Protein 2IXK (pdb70)

CATH classification: 2.60.120.10

Structure (mmCIF, N/CA/C/O backbone):
data_2IXK
#
_entry.id   2IXK
#
_cell.length_a   64.378
_cell.length_b   146.208
_cell.length_c   44.919
_cell.angle_alpha   90.00
_cell.angle_beta   90.00
_cell.angle_gamma   90.00
#
_symmetry.space_group_name_H-M   'P 21 21 2'
#
loop_
_entity.id
_entity.type
_entity.pdbx_description
1 polymer 'DTDP-4-DEHYDRORHAMNOSE 3,5-EPIMERASE'
2 non-polymer DTDP-4-KETO-L-RHAMNOSE
3 water water
#
loop_
_atom_site.group_PDB
_atom_site.id
_atom_site.type_symbol
_atom_site.label_atom_id
_atom_site.label_alt_id
_atom_site.label_comp_id
_atom_site.label_asym_id
_atom_site.label_entity_id
_atom_site.label_seq_id
_atom_site.pdbx_PDB_ins_code
_atom_site.Cartn_x
_atom_site.Cartn_y
_atom_site.Cartn_z
_atom_site.occupancy
_atom_site.B_iso_or_equiv
_atom_site.auth_seq_id
_atom_site.auth_comp_id
_atom_site.auth_asym_id
_atom_site.auth_atom_id
_atom_site.pdbx_PDB_model_num
ATOM 1 N N . SER A 1 1 ? 43.913 28.279 40.350 1.00 17.31 1 SER A N 1
ATOM 2 C CA . SER A 1 1 ? 43.945 27.309 39.211 1.00 17.49 1 SER A CA 1
ATOM 3 C C . SER A 1 1 ? 42.553 26.791 38.878 1.00 18.00 1 SER A C 1
ATOM 4 O O . SER A 1 1 ? 41.710 26.580 39.771 1.00 17.43 1 SER A O 1
ATOM 7 N N . MET A 1 2 ? 42.325 26.592 37.580 1.00 18.26 2 MET A N 1
ATOM 8 C CA . MET A 1 2 ? 41.060 26.077 37.075 1.00 19.26 2 MET A CA 1
ATOM 9 C C . MET A 1 2 ? 41.325 25.044 35.996 1.00 18.30 2 MET A C 1
ATOM 10 O O . MET A 1 2 ? 42.310 25.126 35.257 1.00 17.56 2 MET A O 1
ATOM 15 N N . SER A 1 3 ? 40.416 24.080 35.904 1.00 17.32 3 SER A N 1
ATOM 16 C CA . SER A 1 3 ? 40.532 23.007 34.948 1.00 17.33 3 SER A CA 1
ATOM 17 C C . SER A 1 3 ? 39.138 22.399 34.733 1.00 16.71 3 SER A C 1
ATOM 18 O O . SER A 1 3 ? 38.169 22.798 35.412 1.00 15.11 3 SER A O 1
ATOM 21 N N . MET A 1 4 ? 39.030 21.472 33.777 1.00 16.58 4 MET A N 1
ATOM 22 C CA . MET A 1 4 ? 37.788 20.703 33.551 1.00 17.33 4 MET A CA 1
ATOM 23 C C . MET A 1 4 ? 37.307 20.109 34.864 1.00 15.24 4 MET A C 1
ATOM 24 O O . MET A 1 4 ? 38.124 19.651 35.667 1.00 15.15 4 MET A O 1
ATOM 29 N N . LYS A 1 5 ? 35.995 20.118 35.087 1.00 14.25 5 LYS A N 1
ATOM 30 C CA . LYS A 1 5 ? 35.414 19.487 36.276 1.00 13.42 5 LYS A CA 1
ATOM 31 C C . LYS A 1 5 ? 34.581 18.295 35.821 1.00 11.62 5 LYS A C 1
ATOM 32 O O . LYS A 1 5 ? 33.967 18.325 34.755 1.00 10.42 5 LYS A O 1
ATOM 38 N N . ALA A 1 6 ? 34.602 17.243 36.626 1.00 10.01 6 ALA A N 1
ATOM 39 C CA . ALA A 1 6 ? 33.774 16.071 36.414 1.00 9.56 6 ALA A CA 1
ATOM 40 C C . ALA A 1 6 ? 33.152 15.672 37.737 1.00 9.14 6 ALA A C 1
ATOM 41 O O . ALA A 1 6 ? 33.841 15.598 38.754 1.00 8.40 6 ALA A O 1
ATOM 43 N N . THR A 1 7 ? 31.849 15.404 37.717 1.00 8.79 7 THR A N 1
ATOM 44 C CA . THR A 1 7 ? 31.102 15.069 38.910 1.00 9.10 7 THR A CA 1
ATOM 45 C C . THR A 1 7 ? 30.188 13.889 38.597 1.00 8.93 7 THR A C 1
ATOM 46 O O . THR A 1 7 ? 29.337 13.994 37.713 1.00 8.87 7 THR A O 1
ATOM 50 N N . ARG A 1 8 ? 30.337 12.774 39.317 1.00 8.77 8 ARG A N 1
ATOM 51 C CA . ARG A 1 8 ? 29.402 11.665 39.140 1.00 9.97 8 ARG A CA 1
ATOM 52 C C . ARG A 1 8 ? 28.058 12.039 39.760 1.00 9.61 8 ARG A C 1
ATOM 53 O O . ARG A 1 8 ? 28.001 12.592 40.874 1.00 8.80 8 ARG A O 1
ATOM 61 N N . LEU A 1 9 ? 26.975 11.726 39.052 1.00 9.69 9 LEU A N 1
ATOM 62 C CA . LEU A 1 9 ? 25.650 12.046 39.543 1.00 10.33 9 LEU A CA 1
ATOM 63 C C . LEU A 1 9 ? 25.131 10.931 40.469 1.00 10.41 9 LEU A C 1
ATOM 64 O O . LEU A 1 9 ? 25.871 9.998 40.833 1.00 9.68 9 LEU A O 1
ATOM 69 N N . ALA A 1 10 ? 23.873 11.039 40.877 1.00 11.13 10 ALA A N 1
ATOM 70 C CA . ALA A 1 10 ? 23.315 10.123 41.872 1.00 11.46 10 ALA A CA 1
ATOM 71 C C . ALA A 1 10 ? 23.259 8.673 41.359 1.00 11.82 10 ALA A C 1
ATOM 72 O O . ALA A 1 10 ? 23.242 7.733 42.159 1.00 11.41 10 ALA A O 1
ATOM 74 N N . ILE A 1 11 ? 23.150 8.509 40.042 1.00 11.79 11 ILE A N 1
ATOM 75 C CA . ILE A 1 11 ? 23.399 7.246 39.364 1.00 12.04 11 ILE A CA 1
ATOM 76 C C . ILE A 1 11 ? 24.844 7.414 38.902 1.00 12.07 11 ILE A C 1
ATOM 77 O O . ILE A 1 11 ? 25.102 8.166 37.970 1.00 11.68 11 ILE A O 1
ATOM 82 N N . PRO A 1 12 ? 25.793 6.769 39.605 1.00 12.19 12 PRO A N 1
ATOM 83 C CA . PRO A 1 12 ? 27.191 7.179 39.521 1.00 12.64 12 PRO A CA 1
ATOM 84 C C . PRO A 1 12 ? 27.869 6.962 38.171 1.00 12.46 12 PRO A C 1
ATOM 85 O O . PRO A 1 12 ? 28.896 7.577 37.925 1.00 12.86 12 PRO A O 1
ATOM 89 N N . ASP A 1 13 ? 27.316 6.122 37.295 1.00 12.66 13 ASP A N 1
ATOM 90 C CA . ASP A 1 13 ? 27.931 5.947 35.970 1.00 12.81 13 ASP A CA 1
ATOM 91 C C . ASP A 1 13 ? 27.660 7.165 35.055 1.00 11.91 13 ASP A C 1
ATOM 92 O O . ASP A 1 13 ? 28.318 7.336 34.018 1.00 11.26 13 ASP A O 1
ATOM 97 N N . VAL A 1 14 ? 26.685 8.007 35.425 1.00 10.97 14 VAL A N 1
ATOM 98 C CA . VAL A 1 14 ? 26.392 9.222 34.665 1.00 10.75 14 VAL A CA 1
ATOM 99 C C . VAL A 1 14 ? 27.273 10.336 35.212 1.00 10.27 14 VAL A C 1
ATOM 100 O O . VAL A 1 14 ? 27.238 10.609 36.409 1.00 11.35 14 VAL A O 1
ATOM 104 N N . ILE A 1 15 ? 28.025 10.993 34.336 1.00 9.85 15 ILE A N 1
ATOM 105 C CA . ILE A 1 15 ? 28.984 12.028 34.752 1.00 10.21 15 ILE A CA 1
ATOM 106 C C . ILE A 1 15 ? 28.640 13.394 34.123 1.00 10.31 15 ILE A C 1
ATOM 107 O O . ILE A 1 15 ? 28.345 13.490 32.926 1.00 9.81 15 ILE A O 1
ATOM 112 N N . LEU A 1 16 ? 28.670 14.432 34.961 1.00 10.40 16 LEU A N 1
ATOM 113 C CA . LEU A 1 16 ? 28.481 15.806 34.547 1.00 10.62 16 LEU A CA 1
ATOM 114 C C . LEU A 1 16 ? 29.862 16.449 34.391 1.00 10.57 16 LEU A C 1
ATOM 115 O O . LEU A 1 16 ? 30.631 16.493 35.356 1.00 10.53 16 LEU A O 1
ATOM 120 N N . PHE A 1 17 ? 30.170 16.903 33.177 1.00 10.67 17 PHE A N 1
ATOM 121 C CA . PHE A 1 17 ? 31.442 17.530 32.840 1.00 11.31 17 PHE A CA 1
ATOM 122 C C . PHE A 1 17 ? 31.236 19.028 32.631 1.00 11.80 17 PHE A C 1
ATOM 123 O O . PHE A 1 17 ? 30.195 19.448 32.115 1.00 11.31 17 PHE A O 1
ATOM 131 N N . GLU A 1 18 ? 32.231 19.813 33.031 1.00 12.75 18 GLU A N 1
ATOM 132 C CA . GLU A 1 18 ? 32.250 21.229 32.777 1.00 13.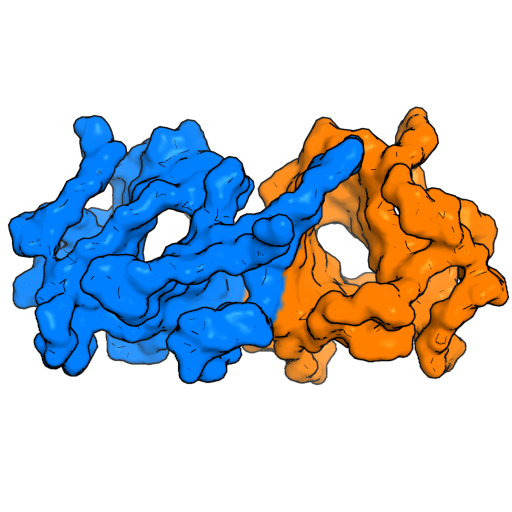61 18 GLU A CA 1
ATOM 133 C C . GLU A 1 18 ? 33.647 21.656 32.350 1.00 13.01 18 GLU A C 1
ATOM 134 O O . GLU A 1 18 ? 34.574 21.604 33.151 1.00 11.88 18 GLU A O 1
ATOM 140 N N . PRO A 1 19 ? 33.799 22.040 31.067 1.00 13.61 19 PRO A N 1
ATOM 141 C CA . PRO A 1 19 ? 35.087 22.456 30.492 1.00 13.65 19 PRO A CA 1
ATOM 142 C C . PRO A 1 19 ? 35.634 23.724 31.116 1.00 13.70 19 PRO A C 1
ATOM 143 O O . PRO A 1 19 ? 34.882 24.548 31.611 1.00 14.31 19 PRO A O 1
ATOM 147 N N . ARG A 1 20 ? 36.951 23.868 31.074 1.00 13.99 20 ARG A N 1
ATOM 148 C CA . ARG A 1 20 ? 37.623 25.116 31.425 1.00 13.62 20 ARG A CA 1
ATOM 149 C C . ARG A 1 20 ? 37.615 26.028 30.188 1.00 12.55 20 ARG A C 1
ATOM 150 O O . ARG A 1 20 ? 38.055 25.615 29.116 1.00 12.06 20 ARG A O 1
ATOM 158 N N . VAL A 1 21 ? 37.108 27.246 30.343 1.00 11.82 21 VAL A N 1
ATOM 159 C CA . VAL A 1 21 ? 36.974 28.183 29.224 1.00 11.74 21 VAL A CA 1
ATOM 160 C C . VAL A 1 21 ? 38.020 29.265 29.369 1.00 11.30 21 VAL A C 1
ATOM 161 O O . VAL A 1 21 ? 38.168 29.844 30.448 1.00 11.39 21 VAL A O 1
ATOM 165 N N . PHE A 1 22 ? 38.734 29.534 28.277 1.00 11.43 22 PHE A N 1
ATOM 166 C CA . PHE A 1 22 ? 39.736 30.593 28.226 1.00 11.79 22 PHE A CA 1
ATOM 167 C C . PHE A 1 22 ? 39.182 31.765 27.438 1.00 11.78 22 PHE A C 1
ATOM 168 O O . PHE A 1 22 ? 38.953 31.651 26.240 1.00 11.50 22 PHE A O 1
ATOM 176 N N . GLY A 1 23 ? 38.951 32.882 28.123 1.00 11.87 23 GLY A N 1
ATOM 177 C CA . GLY A 1 23 ? 38.443 34.084 27.484 1.00 12.14 23 GLY A CA 1
ATOM 178 C C . GLY A 1 23 ? 39.575 35.030 27.114 1.00 12.40 23 GLY A C 1
ATOM 179 O O . GLY A 1 23 ? 40.604 35.104 27.805 1.00 13.70 23 GLY A O 1
ATOM 180 N N . ASP A 1 24 ? 39.388 35.771 26.034 1.00 11.82 24 ASP A N 1
ATOM 181 C CA . ASP A 1 24 ? 40.304 36.852 25.691 1.00 11.81 24 ASP A CA 1
ATOM 182 C C . ASP A 1 24 ? 39.532 37.843 24.840 1.00 11.50 24 ASP A C 1
ATOM 183 O O . ASP A 1 24 ? 38.300 37.722 24.719 1.00 10.97 24 ASP A O 1
ATOM 188 N N . ASP A 1 25 ? 40.209 38.822 24.253 1.00 11.18 25 ASP A N 1
ATOM 189 C CA . ASP A 1 25 ? 39.455 39.875 23.584 1.00 11.55 25 ASP A CA 1
ATOM 190 C C . ASP A 1 25 ? 38.935 39.472 22.206 1.00 10.89 25 ASP A C 1
ATOM 191 O O . ASP A 1 25 ? 38.278 40.259 21.572 1.00 11.58 25 ASP A O 1
ATOM 196 N N . ARG A 1 26 ? 39.224 38.255 21.742 1.00 10.67 26 ARG A N 1
ATOM 197 C CA . ARG A 1 26 ? 38.626 37.733 20.511 1.00 10.36 26 ARG A CA 1
ATOM 198 C C . ARG A 1 26 ? 37.267 37.075 20.771 1.00 10.07 26 ARG A C 1
ATOM 199 O O . ARG A 1 26 ? 36.371 37.115 19.935 1.00 9.23 26 ARG A O 1
ATOM 207 N N . GLY A 1 27 ? 37.165 36.464 21.935 1.00 10.34 27 GLY A N 1
ATOM 208 C CA . GLY A 1 27 ? 35.986 35.703 22.395 1.00 9.72 27 GLY A CA 1
ATOM 209 C C . GLY A 1 27 ? 36.440 34.689 23.426 1.00 9.75 27 GLY A C 1
ATOM 210 O O . GLY A 1 27 ? 36.928 35.053 24.513 1.00 9.41 27 GLY A O 1
ATOM 211 N N . PHE A 1 28 ? 36.330 33.419 23.067 1.00 8.75 28 PHE A N 1
ATOM 212 C CA . PHE A 1 28 ? 36.824 32.353 23.926 1.00 9.27 28 PHE A CA 1
ATOM 213 C C . PHE A 1 28 ? 37.277 31.144 23.149 1.00 8.99 28 PHE A C 1
ATOM 214 O O . PHE A 1 28 ? 36.976 31.000 21.956 1.00 9.27 28 PHE A O 1
ATOM 222 N N . PHE A 1 29 ? 38.000 30.283 23.853 1.00 8.83 29 PHE A N 1
ATOM 223 C CA . PHE A 1 29 ? 38.382 28.964 23.386 1.00 8.65 29 PHE A CA 1
ATOM 224 C C . PHE A 1 29 ? 38.138 27.964 24.527 1.00 8.27 29 PHE A C 1
ATOM 225 O O . PHE A 1 29 ? 38.445 28.246 25.681 1.00 8.35 29 PHE A O 1
ATOM 233 N N . PHE A 1 30 ? 37.596 26.796 24.208 1.00 8.50 30 PHE A N 1
ATOM 234 C CA . PHE A 1 30 ? 37.618 25.657 25.157 1.00 8.37 30 PHE A CA 1
ATOM 235 C C . PHE A 1 30 ? 37.713 24.339 24.417 1.00 8.08 30 PHE A C 1
ATOM 236 O O . PHE A 1 30 ? 37.359 24.255 23.245 1.00 8.32 30 PHE A O 1
ATOM 244 N N . GLU A 1 31 ? 38.254 23.337 25.096 1.00 8.50 31 GLU A N 1
ATOM 245 C CA . GLU A 1 31 ? 38.255 21.978 24.589 1.00 8.80 31 GLU A CA 1
ATOM 246 C C . GLU A 1 31 ? 36.923 21.398 24.983 1.00 8.86 31 GLU A C 1
ATOM 247 O O . GLU A 1 31 ? 36.655 21.195 26.178 1.00 10.19 31 GLU A O 1
ATOM 253 N N . SER A 1 32 ? 36.065 21.131 24.011 1.00 8.54 32 SER A N 1
ATOM 254 C CA . SER A 1 32 ? 34.774 20.504 24.317 1.00 9.16 32 SER A CA 1
ATOM 255 C C . SER A 1 32 ? 34.894 19.010 24.592 1.00 9.62 32 SER A C 1
ATOM 256 O O . SER A 1 32 ? 34.004 18.395 25.217 1.00 10.45 32 SER A O 1
ATOM 259 N N . TYR A 1 33 ? 35.993 18.413 24.140 1.00 9.52 33 TYR A N 1
ATOM 260 C CA . TYR A 1 33 ? 36.288 17.013 24.450 1.00 9.77 33 TYR A CA 1
ATOM 261 C C . TYR A 1 33 ? 37.778 16.774 24.352 1.00 9.54 33 TYR A C 1
ATOM 262 O O . TYR A 1 33 ? 38.449 17.308 23.462 1.00 9.42 33 TYR A O 1
ATOM 271 N N . ASN A 1 34 ? 38.300 15.978 25.286 1.00 9.55 34 ASN A N 1
ATOM 272 C CA . ASN A 1 34 ? 39.673 15.553 25.240 1.00 9.68 34 ASN A CA 1
ATOM 273 C C . ASN A 1 34 ? 39.703 14.113 25.718 1.00 9.42 34 ASN A C 1
ATOM 274 O O . ASN A 1 34 ? 39.312 13.832 26.848 1.00 8.53 34 ASN A O 1
ATOM 279 N N . GLN A 1 35 ? 40.109 13.195 24.845 1.00 10.66 35 GLN A N 1
ATOM 280 C CA . GLN A 1 35 ? 40.014 11.769 25.133 1.00 11.85 35 GLN A CA 1
ATOM 281 C C . GLN A 1 35 ? 40.795 11.380 26.392 1.00 11.61 35 GLN A C 1
ATOM 282 O O . GLN A 1 35 ? 40.318 10.578 27.198 1.00 10.73 35 GLN A O 1
ATOM 288 N N . ARG A 1 36 ? 41.969 11.970 26.582 1.00 12.21 36 ARG A N 1
ATOM 289 C CA . ARG A 1 36 ? 42.785 11.657 27.764 1.00 14.41 36 ARG A CA 1
ATOM 290 C C . ARG A 1 36 ? 42.043 12.049 29.035 1.00 13.06 36 ARG A C 1
ATOM 291 O O . ARG A 1 36 ? 42.005 11.312 30.033 1.00 12.49 36 ARG A O 1
ATOM 299 N N . ALA A 1 37 ? 41.518 13.269 29.026 1.00 12.96 37 ALA A N 1
ATOM 300 C CA . ALA A 1 37 ? 40.876 13.830 30.212 1.00 13.16 37 ALA A CA 1
ATOM 301 C C . ALA A 1 37 ? 39.595 13.080 30.520 1.00 12.70 37 ALA A C 1
ATOM 302 O O . ALA A 1 37 ? 39.279 12.800 31.679 1.00 12.35 37 ALA A O 1
ATOM 304 N N . PHE A 1 38 ? 38.858 12.745 29.469 1.00 12.73 38 PHE A N 1
ATOM 305 C CA . PHE A 1 38 ? 37.616 12.002 29.590 1.00 13.64 38 PHE A CA 1
ATOM 306 C C . PHE A 1 38 ? 37.857 10.607 30.141 1.00 14.12 38 PHE A C 1
ATOM 307 O O . PHE A 1 38 ? 37.178 10.169 31.081 1.00 15.06 38 PHE A O 1
ATOM 315 N N . GLU A 1 39 ? 38.808 9.894 29.550 1.00 14.08 39 GLU A N 1
ATOM 316 C CA . GLU A 1 39 ? 39.066 8.512 29.960 1.00 15.22 39 GLU A CA 1
ATOM 317 C C . GLU A 1 39 ? 39.561 8.471 31.413 1.00 15.54 39 GLU A C 1
ATOM 318 O O . GLU A 1 39 ? 39.210 7.575 32.172 1.00 15.44 39 GLU A O 1
ATOM 324 N N . GLU A 1 40 ? 40.363 9.454 31.801 1.00 16.53 40 GLU A N 1
ATOM 325 C CA . GLU A 1 40 ? 40.785 9.576 33.192 1.00 17.65 40 GLU A CA 1
ATOM 326 C C . GLU A 1 40 ? 39.596 9.743 34.138 1.00 17.25 40 GLU A C 1
ATOM 327 O O . GLU A 1 40 ? 39.528 9.074 35.167 1.00 16.34 40 GLU A O 1
ATOM 333 N N . ALA A 1 41 ? 38.666 10.628 33.800 1.00 16.91 41 ALA A N 1
ATOM 334 C CA . ALA A 1 41 ? 37.515 10.881 34.662 1.00 17.84 41 ALA A CA 1
ATOM 335 C C . ALA A 1 41 ? 36.578 9.679 34.732 1.00 18.50 41 ALA A C 1
ATOM 336 O O . ALA A 1 41 ? 36.044 9.363 35.793 1.00 18.68 41 ALA A O 1
ATOM 338 N N . CYS A 1 42 ? 36.386 9.004 33.602 1.00 19.96 42 CYS A N 1
ATOM 339 C CA . CYS A 1 42 ? 35.424 7.921 33.515 1.00 19.68 42 CYS A CA 1
ATOM 340 C C . CYS A 1 42 ? 36.004 6.629 34.083 1.00 19.30 42 CYS A C 1
ATOM 341 O O . CYS A 1 42 ? 35.284 5.828 34.698 1.00 19.98 42 CYS A O 1
ATOM 344 N N . GLY A 1 43 ? 37.296 6.423 33.844 1.00 18.20 43 GLY A N 1
ATOM 345 C CA . GLY A 1 43 ? 38.015 5.269 34.376 1.00 18.50 43 GLY A CA 1
ATOM 346 C C . GLY A 1 43 ? 38.144 4.134 33.378 1.00 18.43 43 GLY A C 1
ATOM 347 O O . GLY A 1 43 ? 38.694 3.076 33.703 1.00 18.38 43 GLY A O 1
ATOM 348 N N . HIS A 1 44 ? 37.625 4.336 32.173 1.00 17.97 44 HIS A N 1
ATOM 349 C CA . HIS A 1 44 ? 37.714 3.316 31.138 1.00 18.15 44 HIS A CA 1
ATOM 350 C C . HIS A 1 44 ? 37.922 3.958 29.758 1.00 16.64 44 HIS A C 1
ATOM 351 O O . HIS A 1 44 ? 37.536 5.101 29.549 1.00 14.89 44 HIS A O 1
ATOM 358 N N . PRO A 1 45 ? 38.553 3.235 28.819 1.00 15.87 45 PRO A N 1
ATOM 359 C CA . PRO A 1 45 ? 38.702 3.765 27.469 1.00 16.03 45 PRO A CA 1
ATOM 360 C C . PRO A 1 45 ? 37.380 3.945 26.765 1.00 16.55 45 PRO A C 1
ATOM 361 O O . PRO A 1 45 ? 36.435 3.203 27.037 1.00 16.97 45 PRO A O 1
ATOM 365 N N . VAL A 1 46 ? 37.331 4.902 25.842 1.00 17.22 46 VAL A N 1
ATOM 366 C CA . VAL A 1 46 ? 36.135 5.190 25.064 1.00 17.92 46 VAL A CA 1
ATOM 367 C C . VAL A 1 46 ? 36.516 5.433 23.604 1.00 17.93 46 VAL A C 1
ATOM 368 O O . VAL A 1 46 ? 37.648 5.854 23.299 1.00 18.93 46 VAL A O 1
ATOM 372 N N . SER A 1 47 ? 35.616 5.092 22.695 1.00 16.42 47 SER A N 1
ATOM 373 C CA . SER A 1 47 ? 35.786 5.462 21.300 1.00 16.00 47 SER A CA 1
ATOM 374 C C . SER A 1 47 ? 34.449 5.972 20.779 1.00 15.21 47 SER A C 1
ATOM 375 O O . SER A 1 47 ? 33.446 5.290 20.900 1.00 15.39 47 SER A O 1
ATOM 378 N N . PHE A 1 48 ? 34.439 7.182 20.234 1.00 13.54 48 PHE A N 1
ATOM 379 C CA . PHE A 1 48 ? 33.222 7.750 19.668 1.00 12.63 48 PHE A CA 1
ATOM 380 C C . PHE A 1 48 ? 33.299 7.643 18.164 1.00 12.26 48 PHE A C 1
ATOM 381 O O . PHE A 1 48 ? 34.368 7.868 17.575 1.00 13.45 48 PHE A O 1
ATOM 389 N N . VAL A 1 49 ? 32.181 7.285 17.534 1.00 10.40 49 VAL A N 1
ATOM 390 C CA . VAL A 1 49 ? 32.159 7.016 16.092 1.00 11.05 49 VAL A CA 1
ATOM 391 C C . VAL A 1 49 ? 31.200 7.901 15.270 1.00 10.14 49 VAL A C 1
ATOM 392 O O . VAL A 1 49 ? 31.223 7.877 14.048 1.00 9.87 49 VAL A O 1
ATOM 396 N N . GLN A 1 50 ? 30.336 8.636 15.951 1.00 10.41 50 GLN A N 1
ATOM 397 C CA . GLN A 1 50 ? 29.360 9.475 15.300 1.00 10.26 50 GLN A CA 1
ATOM 398 C C . GLN A 1 50 ? 29.082 10.708 16.176 1.00 10.07 50 GLN A C 1
ATOM 399 O O . GLN A 1 50 ? 29.086 10.615 17.408 1.00 9.73 50 GLN A O 1
ATOM 405 N N . ASP A 1 51 ? 28.894 11.862 15.538 1.00 9.59 51 ASP A N 1
ATOM 406 C CA . ASP A 1 51 ? 28.480 13.080 16.219 1.00 10.44 51 ASP A CA 1
ATOM 407 C C . ASP A 1 51 ? 27.202 13.543 15.532 1.00 10.19 51 ASP A C 1
ATOM 408 O O . ASP A 1 51 ? 27.123 13.572 14.285 1.00 10.65 51 ASP A O 1
ATOM 413 N N . ASN A 1 52 ? 26.221 13.902 16.347 1.00 9.39 52 ASN A N 1
ATOM 414 C CA . ASN A 1 52 ? 24.906 14.339 15.900 1.00 9.97 52 ASN A CA 1
ATOM 415 C C . ASN A 1 52 ? 24.627 15.753 16.348 1.00 9.47 52 ASN A C 1
ATOM 416 O O . ASN A 1 52 ? 25.150 16.184 17.373 1.00 10.17 52 ASN A O 1
ATOM 421 N N . HIS A 1 53 ? 23.821 16.474 15.557 1.00 10.04 53 HIS A N 1
ATOM 422 C CA . HIS A 1 53 ? 23.514 17.893 15.797 1.00 9.20 53 HIS A CA 1
ATOM 423 C C . HIS A 1 53 ? 22.034 18.076 15.502 1.00 9.27 53 HIS A C 1
ATOM 424 O O . HIS A 1 53 ? 21.590 17.784 14.403 1.00 8.67 53 HIS A O 1
ATOM 431 N N . SER A 1 54 ? 21.273 18.563 16.479 1.00 9.33 54 SER A N 1
ATOM 432 C CA . SER A 1 54 ? 19.843 18.852 16.265 1.00 9.17 54 SER A CA 1
ATOM 433 C C . SER A 1 54 ? 19.519 20.280 16.683 1.00 9.73 54 SER A C 1
ATOM 434 O O . SER A 1 54 ? 20.202 20.861 17.527 1.00 9.67 54 SER A O 1
ATOM 437 N N . ARG A 1 55 ? 18.482 20.836 16.069 1.00 9.59 55 ARG A N 1
ATOM 438 C CA . ARG A 1 55 ? 17.976 22.163 16.420 1.00 9.87 55 ARG A CA 1
ATOM 439 C C . ARG A 1 55 ? 16.508 21.969 16.721 1.00 10.17 55 ARG A C 1
ATOM 440 O O . ARG A 1 55 ? 15.824 21.299 15.952 1.00 10.04 55 ARG A O 1
ATOM 448 N N . SER A 1 56 ? 16.035 22.550 17.826 1.00 10.11 56 SER A N 1
ATOM 449 C CA . SER A 1 56 ? 14.692 22.327 18.331 1.00 10.27 56 SER A CA 1
ATOM 450 C C . SER A 1 56 ? 14.098 23.612 18.904 1.00 10.34 56 SER A C 1
ATOM 451 O O . SER A 1 56 ? 14.804 24.396 19.542 1.00 10.17 56 SER A O 1
ATOM 454 N N . ALA A 1 57 ? 12.805 23.816 18.685 1.00 10.42 57 ALA A N 1
ATOM 455 C CA . ALA A 1 57 ? 12.115 24.980 19.249 1.00 10.51 57 ALA A CA 1
ATOM 456 C C . ALA A 1 57 ? 11.748 24.775 20.713 1.00 10.49 57 ALA A C 1
ATOM 457 O O . ALA A 1 57 ? 11.680 23.643 21.201 1.00 10.16 57 ALA A O 1
ATOM 459 N N . ARG A 1 58 ? 11.465 25.885 21.390 1.00 10.62 58 ARG A N 1
ATOM 460 C CA . ARG A 1 58 ? 10.983 25.847 22.765 1.00 10.67 58 ARG A CA 1
ATOM 461 C C . ARG A 1 58 ? 9.869 24.831 22.920 1.00 10.07 58 ARG A C 1
ATOM 462 O O . ARG A 1 58 ? 8.901 24.830 22.148 1.00 9.04 58 ARG A O 1
ATOM 470 N N . GLY A 1 59 ? 10.006 23.976 23.929 1.00 9.32 59 GLY A N 1
ATOM 471 C CA . GLY A 1 59 ? 8.963 23.022 24.288 1.00 10.28 59 GLY A CA 1
ATOM 472 C C . GLY A 1 59 ? 9.054 21.706 23.538 1.00 9.85 59 GLY A C 1
ATOM 473 O O . GLY A 1 59 ? 8.286 20.769 23.803 1.00 10.75 59 GLY A O 1
ATOM 474 N N . VAL A 1 60 ? 9.961 21.626 22.576 1.00 9.99 60 VAL A N 1
ATOM 475 C CA . VAL A 1 60 ? 10.248 20.365 21.943 1.00 9.90 60 VAL A CA 1
ATOM 476 C C . VAL A 1 60 ? 10.862 19.416 22.967 1.00 9.95 60 VAL A C 1
ATOM 477 O O . VAL A 1 60 ? 11.776 19.783 23.718 1.00 9.54 60 VAL A O 1
ATOM 481 N N . LEU A 1 61 ? 10.354 18.186 22.977 1.00 9.37 61 LEU A N 1
ATOM 482 C CA . LEU A 1 61 ? 10.927 17.119 23.784 1.00 10.01 61 LEU A CA 1
ATOM 483 C C . LEU A 1 61 ? 11.312 15.978 22.864 1.00 9.88 61 LEU A C 1
ATOM 484 O O . LEU A 1 61 ? 10.492 15.529 22.072 1.00 10.05 61 LEU A O 1
ATOM 489 N N . ARG A 1 62 ? 12.578 15.557 22.919 1.00 9.79 62 ARG A N 1
ATOM 490 C CA . ARG A 1 62 ? 13.034 14.376 22.182 1.00 10.00 62 ARG A CA 1
ATOM 491 C C . ARG A 1 62 ? 13.399 13.287 23.193 1.00 9.91 62 ARG A C 1
ATOM 492 O O . ARG A 1 62 ? 14.163 13.531 24.124 1.00 9.45 62 ARG A O 1
ATOM 500 N N . GLY A 1 63 ? 12.877 12.086 22.983 1.00 9.69 63 GLY A N 1
ATOM 501 C CA . GLY A 1 63 ? 13.157 10.942 23.881 1.00 9.70 63 GLY A CA 1
ATOM 502 C C . GLY A 1 63 ? 11.896 10.153 24.221 1.00 10.19 63 GLY A C 1
ATOM 503 O O . GLY A 1 63 ? 10.823 10.472 23.730 1.00 10.35 63 GLY A O 1
ATOM 504 N N . LEU A 1 64 ? 12.000 9.131 25.077 1.00 9.84 64 LEU A N 1
ATOM 505 C CA . LEU A 1 64 ? 13.242 8.710 25.717 1.00 10.65 64 LEU A CA 1
ATOM 506 C C . LEU A 1 64 ? 13.835 7.606 24.880 1.00 10.78 64 LEU A C 1
ATOM 507 O O . LEU A 1 64 ? 13.178 6.585 24.690 1.00 11.25 64 LEU A O 1
ATOM 512 N N . HIS A 1 65 ? 15.064 7.803 24.387 1.00 10.78 65 HIS A N 1
ATOM 513 C CA . HIS A 1 65 ? 15.652 6.945 23.350 1.00 10.96 65 HIS A CA 1
ATOM 514 C C . HIS A 1 65 ? 16.789 6.056 23.809 1.00 10.54 65 HIS A C 1
ATOM 515 O O . HIS A 1 65 ? 17.624 6.468 24.599 1.00 9.44 65 HIS A O 1
ATOM 522 N N . TYR A 1 66 ? 16.838 4.854 23.228 1.00 10.54 66 TYR A N 1
ATOM 523 C CA . TYR A 1 66 ? 17.964 3.942 23.380 1.00 10.38 66 TYR A CA 1
ATOM 524 C C . TYR A 1 66 ? 17.961 2.915 22.245 1.00 10.60 66 TYR A C 1
ATOM 525 O O . TYR A 1 66 ? 16.967 2.787 21.545 1.00 10.49 66 TYR A O 1
ATOM 534 N N . GLN A 1 67 ? 19.090 2.227 22.062 1.00 11.32 67 GLN A N 1
ATOM 535 C CA . GLN A 1 67 ? 19.222 1.146 21.087 1.00 11.81 67 GLN A CA 1
ATOM 536 C C . GLN A 1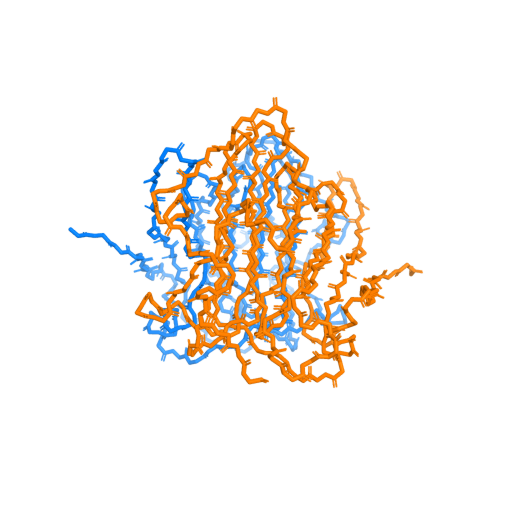 67 ? 19.481 -0.108 21.892 1.00 12.69 67 GLN A C 1
ATOM 537 O O . GLN A 1 67 ? 20.424 -0.127 22.679 1.00 12.03 67 GLN A O 1
ATOM 543 N N . ILE A 1 68 ? 18.644 -1.137 21.713 1.00 13.56 68 ILE A N 1
ATOM 544 C CA . ILE A 1 68 ? 18.767 -2.354 22.541 1.00 14.72 68 ILE A CA 1
ATOM 545 C C . ILE A 1 68 ? 19.840 -3.317 22.077 1.00 15.19 68 ILE A C 1
ATOM 546 O O . ILE A 1 68 ? 20.214 -4.201 22.840 1.00 16.38 68 ILE A O 1
ATOM 551 N N . ARG A 1 69 ? 20.277 -3.194 20.823 1.00 15.24 69 ARG A N 1
ATOM 552 C CA . ARG A 1 69 ? 21.543 -3.772 20.363 1.00 15.37 69 ARG A CA 1
ATOM 553 C C . ARG A 1 69 ? 22.297 -2.607 19.747 1.00 14.79 69 ARG A C 1
ATOM 554 O O . ARG A 1 69 ? 21.675 -1.621 19.370 1.00 14.02 69 ARG A O 1
ATOM 562 N N . GLN A 1 70 ? 23.616 -2.718 19.652 1.00 14.46 70 GLN A N 1
ATOM 563 C CA . GLN A 1 70 ? 24.468 -1.591 19.257 1.00 14.70 70 GLN A CA 1
ATOM 564 C C . GLN A 1 70 ? 24.155 -0.396 20.169 1.00 13.64 70 GLN A C 1
ATOM 565 O O . GLN A 1 70 ? 23.977 0.738 19.702 1.00 13.13 70 GLN A O 1
ATOM 571 N N . ALA A 1 71 ? 24.075 -0.664 21.468 1.00 12.33 71 ALA A N 1
ATOM 572 C CA . ALA A 1 71 ? 23.733 0.363 22.428 1.00 12.07 71 ALA A CA 1
ATOM 573 C C . ALA A 1 71 ? 24.791 1.461 22.366 1.00 11.49 71 ALA A C 1
ATOM 574 O O . ALA A 1 71 ? 25.981 1.180 22.185 1.00 11.36 71 ALA A O 1
ATOM 576 N N . GLN A 1 72 ? 24.338 2.697 22.491 1.00 10.93 72 GLN A N 1
ATOM 577 C CA . GLN A 1 72 ? 25.196 3.863 22.352 1.00 11.21 72 GLN A CA 1
ATOM 578 C C . GLN A 1 72 ? 25.397 4.541 23.683 1.00 10.78 72 GLN A C 1
ATOM 579 O O . GLN A 1 72 ? 24.432 4.928 24.350 1.00 11.88 72 GLN A O 1
ATOM 585 N N . GLY A 1 73 ? 26.648 4.714 24.073 1.00 10.28 73 GLY A N 1
ATOM 586 C CA . GLY A 1 73 ? 26.984 5.694 25.103 1.00 10.30 73 GLY A CA 1
ATOM 587 C C . GLY A 1 73 ? 26.963 7.058 24.425 1.00 9.96 73 GLY A C 1
ATOM 588 O O . GLY A 1 73 ? 27.315 7.153 23.259 1.00 9.89 73 GLY A O 1
ATOM 589 N N . LYS A 1 74 ? 26.530 8.093 25.150 1.00 10.48 74 LYS A N 1
ATOM 590 C CA . LYS A 1 74 ? 26.324 9.440 24.594 1.00 10.35 74 LYS A CA 1
ATOM 591 C C . LYS A 1 74 ? 26.965 10.504 25.455 1.00 10.14 74 LYS A C 1
ATOM 592 O O . LYS A 1 74 ? 26.782 10.522 26.666 1.00 11.08 74 LYS A O 1
ATOM 598 N N . LEU A 1 75 ? 27.740 11.381 24.824 1.00 9.64 75 LEU A N 1
ATOM 599 C CA . LEU A 1 75 ? 28.288 12.547 25.495 1.00 9.65 75 LEU A CA 1
ATOM 600 C C . LEU A 1 75 ? 27.645 13.762 24.861 1.00 9.27 75 LEU A C 1
ATOM 601 O O . LEU A 1 75 ? 27.887 14.078 23.686 1.00 9.64 75 LEU A O 1
ATOM 606 N N . VAL A 1 76 ? 26.824 14.438 25.648 1.00 9.47 76 VAL A N 1
ATOM 607 C CA . VAL A 1 76 ? 25.881 15.411 25.135 1.00 9.75 76 VAL A CA 1
ATOM 608 C C . VAL A 1 76 ? 26.123 16.813 25.724 1.00 9.72 76 VAL A C 1
ATOM 609 O O . VAL A 1 76 ? 26.525 16.964 26.893 1.00 9.22 76 VAL A O 1
ATOM 613 N N . ARG A 1 77 ? 25.812 17.824 24.921 1.00 9.79 77 ARG A N 1
ATOM 614 C CA . ARG A 1 77 ? 25.905 19.210 25.341 1.00 10.25 77 ARG A CA 1
ATOM 615 C C . ARG A 1 77 ? 25.009 20.109 24.502 1.00 10.32 77 ARG A C 1
ATOM 616 O O . ARG A 1 77 ? 24.529 19.705 23.439 1.00 11.59 77 ARG A O 1
ATOM 624 N N . ALA A 1 78 ? 24.794 21.327 24.991 1.00 11.17 78 ALA A N 1
ATOM 625 C CA . ALA A 1 78 ? 24.031 22.323 24.244 1.00 10.87 78 ALA A CA 1
ATOM 626 C C . ALA A 1 78 ? 24.968 23.414 23.736 1.00 11.61 78 ALA A C 1
ATOM 627 O O . ALA A 1 78 ? 25.722 23.995 24.522 1.00 12.29 78 ALA A O 1
ATOM 629 N N . THR A 1 79 ? 24.903 23.724 22.444 1.00 11.39 79 THR A N 1
ATOM 630 C CA . THR A 1 79 ? 25.705 24.830 21.883 1.00 12.06 79 THR A CA 1
ATOM 631 C C . THR A 1 79 ? 24.921 26.111 21.585 1.00 11.82 79 THR A C 1
ATOM 632 O O . THR A 1 79 ? 25.503 27.141 21.234 1.00 12.35 79 THR A O 1
ATOM 636 N N . LEU A 1 80 ? 23.605 26.024 21.658 1.00 11.37 80 LEU A N 1
ATOM 637 C CA . LEU A 1 80 ? 22.721 27.168 21.638 1.00 11.47 80 LEU A CA 1
ATOM 638 C C . LEU A 1 80 ? 21.580 26.872 22.601 1.00 10.63 80 LEU A C 1
ATOM 639 O O . LEU A 1 80 ? 21.018 25.770 22.591 1.00 9.52 80 LEU A O 1
ATOM 644 N N . GLY A 1 81 ? 21.241 27.851 23.432 1.00 10.76 81 GLY A N 1
ATOM 645 C CA . GLY A 1 81 ? 20.058 27.753 24.253 1.00 10.23 81 GLY A CA 1
ATOM 646 C C . GLY A 1 81 ? 20.269 26.881 25.478 1.00 10.43 81 GLY A C 1
ATOM 647 O O . GLY A 1 81 ? 21.397 26.715 25.942 1.00 9.89 81 GLY A O 1
ATOM 648 N N . GLU A 1 82 ? 19.168 26.332 25.986 1.00 10.75 82 GLU A N 1
ATOM 649 C CA . GLU A 1 82 ? 19.186 25.576 27.232 1.00 10.87 82 GLU A CA 1
ATOM 650 C C . GLU A 1 82 ? 18.171 24.438 27.153 1.00 10.40 82 GLU A C 1
ATOM 651 O O . GLU A 1 82 ? 17.042 24.626 26.666 1.00 11.16 82 GLU A O 1
ATOM 657 N N . VAL A 1 83 ? 18.584 23.276 27.634 1.00 9.92 83 VAL A N 1
ATOM 658 C CA . VAL A 1 83 ? 17.721 22.103 27.721 1.00 9.94 83 VAL A CA 1
ATOM 659 C C . VAL A 1 83 ? 17.776 21.539 29.131 1.00 10.06 83 VAL A C 1
ATOM 660 O O . VAL A 1 83 ? 18.699 21.826 29.897 1.00 10.27 83 VAL A O 1
ATOM 664 N N . PHE A 1 84 ? 16.773 20.733 29.468 1.00 10.43 84 PHE A N 1
ATOM 665 C CA . PHE A 1 84 ? 16.829 19.875 30.637 1.00 10.33 84 PHE A CA 1
ATOM 666 C C . PHE A 1 84 ? 17.023 18.468 30.097 1.00 10.19 84 PHE A C 1
ATOM 667 O O . PHE A 1 84 ? 16.200 17.954 29.341 1.00 9.17 84 PHE A O 1
ATOM 675 N N . ASP A 1 85 ? 18.142 17.872 30.473 1.00 10.04 85 ASP A N 1
ATOM 676 C CA . ASP A 1 85 ? 18.600 16.620 29.899 1.00 10.61 85 ASP A CA 1
ATOM 677 C C . ASP A 1 85 ? 18.470 15.516 30.913 1.00 10.54 85 ASP A C 1
ATOM 678 O O . ASP A 1 85 ? 18.878 15.688 32.046 1.00 10.97 85 ASP A O 1
ATOM 683 N N . VAL A 1 86 ? 17.904 14.386 30.490 1.00 10.24 86 VAL A N 1
ATOM 684 C CA . VAL A 1 86 ? 17.554 13.289 31.395 1.00 9.87 86 VAL A CA 1
ATOM 685 C C . VAL A 1 86 ? 18.187 11.961 30.961 1.00 10.03 86 VAL A C 1
ATOM 686 O O . VAL A 1 86 ? 18.158 11.628 29.772 1.00 9.70 86 VAL A O 1
ATOM 690 N N . ALA A 1 87 ? 18.684 11.194 31.943 1.00 9.55 87 ALA A N 1
ATOM 691 C CA . ALA A 1 87 ? 19.240 9.856 31.736 1.00 9.60 87 ALA A CA 1
ATOM 692 C C . ALA A 1 87 ? 18.498 8.879 32.656 1.00 9.78 87 ALA A C 1
ATOM 693 O O . ALA A 1 87 ? 18.440 9.095 33.868 1.00 9.39 87 ALA A O 1
ATOM 695 N N . VAL A 1 88 ? 17.929 7.825 32.065 1.00 10.05 88 VAL A N 1
ATOM 696 C CA . VAL A 1 88 ? 17.203 6.791 32.780 1.00 9.92 88 VAL A CA 1
ATOM 697 C C . VAL A 1 88 ? 17.956 5.460 32.710 1.00 10.43 88 VAL A C 1
ATOM 698 O O . VAL A 1 88 ? 18.314 4.993 31.632 1.00 9.72 88 VAL A O 1
ATOM 702 N N . ASP A 1 89 ? 18.168 4.836 33.863 1.00 10.18 89 ASP A N 1
ATOM 703 C CA . ASP A 1 89 ? 18.891 3.568 33.910 1.00 10.59 89 ASP A CA 1
ATOM 704 C C . ASP A 1 89 ? 17.949 2.420 33.529 1.00 10.57 89 ASP A C 1
ATOM 705 O O . ASP A 1 89 ? 16.974 2.155 34.247 1.00 10.45 89 ASP A O 1
ATOM 710 N N . LEU A 1 90 ? 18.226 1.763 32.405 1.00 10.87 90 LEU A N 1
ATOM 711 C CA . LEU A 1 90 ? 17.365 0.665 31.917 1.00 11.93 90 LEU A CA 1
ATOM 712 C C . LEU A 1 90 ? 18.033 -0.696 32.030 1.00 12.71 90 LEU A C 1
ATOM 713 O O . LEU A 1 90 ? 17.609 -1.662 31.365 1.00 13.19 90 LEU A O 1
ATOM 718 N N . ARG A 1 91 ? 19.056 -0.784 32.875 1.00 13.28 91 ARG A N 1
ATOM 719 C CA . ARG A 1 91 ? 19.709 -2.069 33.155 1.00 14.30 91 ARG A CA 1
ATOM 720 C C . ARG A 1 91 ? 18.960 -2.779 34.286 1.00 15.10 91 ARG A C 1
ATOM 721 O O . ARG A 1 91 ? 19.017 -2.351 35.440 1.00 14.77 91 ARG A O 1
ATOM 729 N N . ARG A 1 92 ? 18.237 -3.849 33.940 1.00 16.03 92 ARG A N 1
ATOM 730 C CA . ARG A 1 92 ? 17.376 -4.549 34.892 1.00 17.40 92 ARG A CA 1
ATOM 731 C C . ARG A 1 92 ? 18.077 -4.923 36.183 1.00 17.20 92 ARG A C 1
ATOM 732 O O . ARG A 1 92 ? 17.484 -4.808 37.253 1.00 17.55 92 ARG A O 1
ATOM 740 N N . GLY A 1 93 ? 19.315 -5.386 36.081 1.00 16.55 93 GLY A N 1
ATOM 741 C CA . GLY A 1 93 ? 20.074 -5.811 37.254 1.00 16.63 93 GLY A CA 1
ATOM 742 C C . GLY A 1 93 ? 20.761 -4.709 38.037 1.00 16.37 93 GLY A C 1
ATOM 743 O O . GLY A 1 93 ? 21.360 -4.974 39.064 1.00 16.06 93 GLY A O 1
ATOM 744 N N . SER A 1 94 ? 20.656 -3.465 37.571 1.00 16.24 94 SER A N 1
ATOM 745 C CA . SER A 1 94 ? 21.294 -2.336 38.243 1.00 16.21 94 SER A CA 1
ATOM 746 C C . SER A 1 94 ? 20.550 -1.956 39.507 1.00 16.13 94 SER A C 1
ATOM 747 O O . SER A 1 94 ? 19.328 -1.960 39.508 1.00 16.39 94 SER A O 1
ATOM 750 N N . PRO A 1 95 ? 21.284 -1.557 40.562 1.00 16.91 95 PRO A N 1
ATOM 751 C CA . PRO A 1 95 ? 20.656 -1.057 41.775 1.00 16.60 95 PRO A CA 1
ATOM 752 C C . PRO A 1 95 ? 19.823 0.191 41.536 1.00 16.22 95 PRO A C 1
ATOM 753 O O . PRO A 1 95 ? 18.944 0.498 42.342 1.00 16.33 95 PRO A O 1
ATOM 757 N N . THR A 1 96 ? 20.075 0.874 40.425 1.00 14.90 96 THR A N 1
ATOM 758 C CA . THR A 1 96 ? 19.345 2.093 40.069 1.00 14.91 96 THR A CA 1
ATOM 759 C C . THR A 1 96 ? 18.435 1.951 38.846 1.00 13.78 96 THR A C 1
ATOM 760 O O . THR A 1 96 ? 18.056 2.956 38.212 1.00 11.75 96 THR A O 1
ATOM 764 N N . PHE A 1 97 ? 18.065 0.709 38.529 1.00 13.32 97 PHE A N 1
ATOM 765 C CA . PHE A 1 97 ? 17.119 0.425 37.453 1.00 13.12 97 PHE A CA 1
ATOM 766 C C . PHE A 1 97 ? 15.841 1.212 37.667 1.00 13.04 97 PHE A C 1
ATOM 767 O O . PHE A 1 97 ? 15.237 1.140 38.745 1.00 12.55 97 PHE A O 1
ATOM 775 N N . GLY A 1 98 ? 15.426 1.950 36.640 1.00 12.28 98 GLY A N 1
ATOM 776 C CA . GLY A 1 98 ? 14.201 2.732 36.694 1.00 12.57 98 GLY A CA 1
ATOM 777 C C . GLY A 1 98 ? 14.342 4.105 37.310 1.00 12.68 98 GLY A C 1
ATOM 778 O O . GLY A 1 98 ? 13.368 4.875 37.320 1.00 13.67 98 GLY A O 1
ATOM 779 N N . GLN A 1 99 ? 15.532 4.430 37.824 1.00 11.95 99 GLN A N 1
ATOM 780 C CA . GLN A 1 99 ? 15.807 5.770 38.327 1.00 11.77 99 GLN A CA 1
ATOM 781 C C . GLN A 1 99 ? 16.324 6.637 37.192 1.00 10.71 99 GLN A C 1
ATOM 782 O O . GLN A 1 99 ? 16.773 6.138 36.164 1.00 10.55 99 GLN A O 1
ATOM 788 N N . TRP A 1 100 ? 16.256 7.937 37.392 1.00 10.14 100 TRP A N 1
ATOM 789 C CA . TRP A 1 100 ? 16.716 8.893 36.393 1.00 10.57 100 TRP A CA 1
ATOM 790 C C . TRP A 1 100 ? 17.417 10.032 37.108 1.00 10.13 100 TRP A C 1
ATOM 791 O O . TRP A 1 100 ? 17.191 10.261 38.306 1.00 10.38 100 TRP A O 1
ATOM 802 N N . VAL A 1 101 ? 18.287 10.718 36.373 1.00 10.21 101 VAL A N 1
ATOM 803 C CA . VAL A 1 101 ? 18.908 11.967 36.813 1.00 10.06 101 VAL A CA 1
ATOM 804 C C . VAL A 1 101 ? 18.734 12.987 35.695 1.00 10.10 101 VAL A C 1
ATOM 805 O O . VAL A 1 101 ? 18.678 12.616 34.503 1.00 8.32 101 VAL A O 1
ATOM 809 N N . GLY A 1 102 ? 18.661 14.253 36.082 1.00 9.97 102 GLY A N 1
ATOM 810 C CA . GLY A 1 102 ? 18.422 15.340 35.139 1.00 10.82 102 GLY A CA 1
ATOM 811 C C . GLY A 1 102 ? 19.228 16.574 35.494 1.00 11.22 102 GLY A C 1
ATOM 812 O O . GLY A 1 102 ? 19.341 16.941 36.675 1.00 11.88 102 GLY A O 1
ATOM 813 N N . GLU A 1 103 ? 19.731 17.258 34.466 1.00 11.22 103 GLU A N 1
ATOM 814 C CA . GLU A 1 103 ? 20.486 18.483 34.635 1.00 11.48 103 GLU A CA 1
ATOM 815 C C . GLU A 1 103 ? 20.185 19.477 33.526 1.00 11.43 103 GLU A C 1
ATOM 816 O O . GLU A 1 103 ? 19.926 19.085 32.395 1.00 11.49 103 GLU A O 1
ATOM 822 N N . ARG A 1 104 ? 20.253 20.766 33.851 1.00 11.33 104 ARG A N 1
ATOM 823 C CA . ARG A 1 104 ? 20.168 21.795 32.818 1.00 12.17 104 ARG A CA 1
ATOM 824 C C . ARG A 1 104 ? 21.522 22.001 32.162 1.00 11.34 104 ARG A C 1
ATOM 825 O O . ARG A 1 104 ? 22.516 22.284 32.850 1.00 11.32 104 ARG A O 1
ATOM 833 N N . LEU A 1 105 ? 21.544 21.845 30.839 1.00 10.18 105 LEU A N 1
ATOM 834 C CA . LEU A 1 105 ? 22.726 22.050 30.011 1.00 9.93 105 LEU A CA 1
ATOM 835 C C . LEU A 1 105 ? 22.450 23.225 29.088 1.00 9.17 105 LEU A C 1
ATOM 836 O O . LEU A 1 105 ? 21.430 23.256 28.412 1.00 8.97 105 LEU A O 1
ATOM 841 N N . SER A 1 106 ? 23.354 24.186 29.059 1.00 8.69 106 SER A N 1
ATOM 842 C CA . SER A 1 106 ? 23.182 25.339 28.199 1.00 9.76 106 SER A CA 1
ATOM 843 C C . SER A 1 106 ? 24.470 25.698 27.475 1.00 9.51 106 SER A C 1
ATOM 844 O O . SER A 1 106 ? 25.540 25.261 27.857 1.00 10.52 106 SER A O 1
ATOM 847 N N . ALA A 1 107 ? 24.331 26.520 26.439 1.00 9.43 107 ALA A N 1
ATOM 848 C CA . ALA A 1 107 ? 25.466 27.056 25.691 1.00 10.28 107 ALA A CA 1
ATOM 849 C C . ALA A 1 107 ? 26.373 27.863 26.600 1.00 10.88 107 ALA A C 1
ATOM 850 O O . ALA A 1 107 ? 27.611 27.870 26.446 1.00 11.54 107 ALA A O 1
ATOM 852 N N . GLU A 1 108 ? 25.752 28.536 27.560 1.00 11.44 108 GLU A N 1
ATOM 853 C CA . GLU A 1 108 ? 26.468 29.405 28.478 1.00 12.16 108 GLU A CA 1
ATOM 854 C C . GLU A 1 108 ? 27.138 28.621 29.611 1.00 12.18 108 GLU A C 1
ATOM 855 O O . GLU A 1 108 ? 28.291 28.902 29.930 1.00 12.66 108 GLU A O 1
ATOM 861 N N . ASN A 1 109 ? 26.453 27.644 30.214 1.00 11.54 109 ASN A N 1
ATOM 862 C CA . ASN A 1 109 ? 27.062 26.898 31.331 1.00 11.46 109 ASN A CA 1
ATOM 863 C C . ASN A 1 109 ? 28.057 25.836 30.837 1.00 11.32 109 ASN A C 1
ATOM 864 O O . ASN A 1 109 ? 28.945 25.413 31.601 1.00 11.45 109 ASN A O 1
ATOM 869 N N . LYS A 1 110 ? 27.919 25.457 29.558 1.00 10.24 110 LYS A N 1
ATOM 870 C CA . LYS A 1 110 ? 28.828 24.521 28.859 1.00 11.48 110 LYS A CA 1
ATOM 871 C C . LYS A 1 110 ? 28.913 23.143 29.521 1.00 11.17 110 LYS A C 1
ATOM 872 O O . LYS A 1 110 ? 29.858 22.389 29.298 1.00 11.28 110 LYS A O 1
ATOM 878 N N . ARG A 1 111 ? 27.903 22.801 30.313 1.00 10.97 111 ARG A N 1
ATOM 879 C CA . ARG A 1 111 ? 27.897 21.501 30.972 1.00 11.45 111 ARG A CA 1
ATOM 880 C C . ARG A 1 111 ? 27.556 20.399 29.975 1.00 10.69 111 ARG A C 1
ATOM 881 O O . ARG A 1 111 ? 26.826 20.629 29.003 1.00 9.73 111 ARG A O 1
ATOM 889 N N . GLN A 1 112 ? 28.134 19.225 30.212 1.00 10.03 112 GLN A N 1
ATOM 890 C CA . GLN A 1 112 ? 27.943 18.032 29.391 1.00 10.97 112 GLN A CA 1
ATOM 891 C C . GLN A 1 112 ? 27.565 16.856 30.262 1.00 10.93 112 GLN A C 1
ATOM 892 O O . GLN A 1 112 ? 27.990 16.761 31.414 1.00 11.84 112 GLN A O 1
ATOM 898 N N . MET A 1 113 ? 26.795 15.931 29.709 1.00 11.66 113 MET A N 1
ATOM 899 C CA . MET A 1 113 ? 26.469 14.720 30.436 1.00 12.63 113 MET A CA 1
ATOM 900 C C . MET A 1 113 ? 26.953 13.525 29.639 1.00 11.15 113 MET A C 1
ATOM 901 O O . MET A 1 113 ? 26.718 13.427 28.429 1.00 10.21 113 MET A O 1
ATOM 906 N N . TRP A 1 114 ? 27.678 12.657 30.322 1.00 11.16 114 TRP A N 1
ATOM 907 C CA . TRP A 1 114 ? 28.066 11.357 29.811 1.00 11.42 114 TRP A CA 1
ATOM 908 C C . TRP A 1 114 ? 27.013 10.346 30.270 1.00 11.28 114 TRP A C 1
ATOM 909 O O . TRP A 1 114 ? 26.827 10.145 31.479 1.00 11.41 114 TRP A O 1
ATOM 920 N N . ILE A 1 115 ? 26.336 9.755 29.301 1.00 11.14 115 ILE A N 1
ATOM 921 C CA . ILE A 1 115 ? 25.252 8.796 29.516 1.00 11.86 115 ILE A CA 1
ATOM 922 C C . ILE A 1 115 ? 25.656 7.461 28.910 1.00 12.25 115 ILE A C 1
ATOM 923 O O . ILE A 1 115 ? 25.635 7.294 27.685 1.00 11.86 115 ILE A O 1
ATOM 928 N N . PRO A 1 116 ? 26.068 6.513 29.761 1.00 13.28 116 PRO A N 1
ATOM 929 C CA . PRO A 1 116 ? 26.567 5.229 29.267 1.00 12.94 116 PRO A CA 1
ATOM 930 C C . PRO A 1 116 ? 25.532 4.402 28.508 1.00 12.20 116 PRO A C 1
ATOM 931 O O . PRO A 1 116 ? 24.326 4.612 28.650 1.00 11.33 116 PRO A O 1
ATOM 935 N N . ALA A 1 117 ? 26.023 3.463 27.702 1.00 11.64 117 ALA A N 1
ATOM 936 C CA . ALA A 1 117 ? 25.168 2.462 27.105 1.00 10.94 117 ALA A CA 1
ATOM 937 C C . ALA A 1 117 ? 24.390 1.760 28.229 1.00 10.41 117 ALA A C 1
ATOM 938 O O . ALA A 1 117 ? 24.936 1.478 29.290 1.00 10.45 117 ALA A O 1
ATOM 940 N N . GLY A 1 118 ? 23.118 1.487 27.993 1.00 10.00 118 GLY A N 1
ATOM 941 C CA . GLY A 1 118 ? 22.267 0.860 29.009 1.00 9.94 118 GLY A CA 1
ATOM 942 C C . GLY A 1 118 ? 21.243 1.835 29.579 1.00 9.57 118 GLY A C 1
ATOM 943 O O . GLY A 1 118 ? 20.377 1.437 30.369 1.00 9.89 118 GLY A O 1
ATOM 944 N N . PHE A 1 119 ? 21.313 3.096 29.148 1.00 9.93 119 PHE A N 1
ATOM 945 C CA . PHE A 1 119 ? 20.427 4.164 29.616 1.00 9.93 119 PHE A CA 1
ATOM 946 C C . PHE A 1 119 ? 19.532 4.650 28.491 1.00 10.10 119 PHE A C 1
ATOM 947 O O . PHE A 1 119 ? 19.911 4.590 27.310 1.00 10.80 119 PHE A O 1
ATOM 955 N N . ALA A 1 120 ? 18.348 5.137 28.847 1.00 10.12 120 ALA A N 1
ATOM 956 C CA . ALA A 1 120 ? 17.547 5.934 27.917 1.00 9.90 120 ALA A CA 1
ATOM 957 C C . ALA A 1 120 ? 17.875 7.418 28.102 1.00 10.33 120 ALA A C 1
ATOM 958 O O . ALA A 1 120 ? 18.218 7.863 29.195 1.00 10.87 120 ALA A O 1
ATOM 960 N N . HIS A 1 121 ? 17.749 8.182 27.027 1.00 9.89 121 HIS A N 1
ATOM 961 C CA . HIS A 1 121 ? 18.084 9.594 27.050 1.00 9.80 121 HIS A CA 1
ATOM 962 C C . HIS A 1 121 ? 16.961 10.434 26.463 1.00 9.77 121 HIS A C 1
ATOM 963 O O . HIS A 1 121 ? 16.344 10.057 25.472 1.00 10.07 121 HIS A O 1
ATOM 970 N N . GLY A 1 122 ? 16.692 11.573 27.087 1.00 9.07 122 GLY A N 1
ATOM 971 C CA . GLY A 1 122 ? 15.810 12.572 26.486 1.00 9.52 122 GLY A CA 1
ATOM 972 C C . GLY A 1 122 ? 16.138 13.966 26.946 1.00 10.05 122 GLY A C 1
ATOM 973 O O . GLY A 1 122 ? 16.868 14.155 27.916 1.00 10.14 122 GLY A O 1
ATOM 974 N N . PHE A 1 123 ? 15.573 14.946 26.257 1.00 10.05 123 PHE A N 1
ATOM 975 C CA . PHE A 1 123 ? 15.694 16.321 26.701 1.00 10.37 123 PHE A CA 1
ATOM 976 C C . PHE A 1 123 ? 14.507 17.135 26.260 1.00 10.09 123 PHE A C 1
ATOM 977 O O . PHE A 1 123 ? 13.842 16.802 25.272 1.00 9.48 123 PHE A O 1
ATOM 985 N N . VAL A 1 124 ? 14.253 18.187 27.025 1.00 9.91 124 VAL A N 1
ATOM 986 C CA . VAL A 1 124 ? 13.242 19.166 26.677 1.00 9.98 124 VAL A CA 1
ATOM 987 C C . VAL A 1 124 ? 13.899 20.541 26.551 1.00 9.93 124 VAL A C 1
ATOM 988 O O . VAL A 1 124 ? 14.816 20.884 27.315 1.00 9.77 124 VAL A O 1
ATOM 992 N N . VAL A 1 125 ? 13.413 21.324 25.590 1.00 9.42 125 VAL A N 1
ATOM 993 C CA . VAL A 1 125 ? 14.019 22.611 25.271 1.00 9.59 125 VAL A CA 1
ATOM 994 C C . VAL A 1 125 ? 13.356 23.703 26.094 1.00 9.28 125 VAL A C 1
ATOM 995 O O . VAL A 1 125 ? 12.129 23.876 26.039 1.00 8.76 125 VAL A O 1
ATOM 999 N N . LEU A 1 126 ? 14.163 24.435 26.856 1.00 9.69 126 LEU A N 1
ATOM 1000 C CA . LEU A 1 126 ? 13.654 25.508 27.715 1.00 10.81 126 LEU A CA 1
ATOM 1001 C C . LEU A 1 126 ? 13.730 26.894 27.090 1.00 11.41 126 LEU A C 1
ATOM 1002 O O . LEU A 1 126 ? 12.967 27.775 27.474 1.00 12.93 126 LEU A O 1
ATOM 1007 N N . SER A 1 127 ? 14.595 27.070 26.104 1.00 11.07 127 SER A N 1
ATOM 1008 C CA . SER A 1 127 ? 14.869 28.353 25.471 1.00 10.93 127 SER A CA 1
ATOM 1009 C C . SER A 1 127 ? 14.139 28.471 24.126 1.00 11.09 127 SER A C 1
ATOM 1010 O O . SER A 1 127 ? 13.571 27.507 23.618 1.00 10.95 127 SER A O 1
ATOM 1013 N N . GLU A 1 128 ? 14.172 29.663 23.547 1.00 11.51 128 GLU A N 1
ATOM 1014 C CA . GLU A 1 128 ? 13.483 29.939 22.278 1.00 11.67 128 GLU A CA 1
ATOM 1015 C C . GLU A 1 128 ? 13.777 28.846 21.242 1.00 11.03 128 GLU A C 1
ATOM 1016 O O . GLU A 1 128 ? 12.863 28.278 20.609 1.00 10.31 128 GLU A O 1
ATOM 1022 N N . TYR A 1 129 ? 15.065 28.574 21.089 1.00 11.20 129 TYR A N 1
ATOM 1023 C CA . TYR A 1 129 ? 15.581 27.414 20.345 1.00 10.94 129 TYR A CA 1
ATOM 1024 C C . TYR A 1 129 ? 16.753 26.847 21.123 1.00 10.78 129 TYR A C 1
ATOM 1025 O O . TYR A 1 129 ? 17.396 27.562 21.882 1.00 10.54 129 TYR A O 1
ATOM 1034 N N . ALA A 1 130 ? 17.040 25.569 20.924 1.00 9.98 130 ALA A N 1
ATOM 1035 C CA . ALA A 1 130 ? 18.283 24.991 21.423 1.00 10.24 130 ALA A CA 1
ATOM 1036 C C . ALA A 1 130 ? 18.916 24.159 20.332 1.00 10.02 130 ALA A C 1
ATOM 1037 O O . ALA A 1 130 ? 18.214 23.548 19.516 1.00 9.72 130 ALA A O 1
ATOM 1039 N N . GLU A 1 131 ? 20.240 24.166 20.297 1.00 9.17 131 GLU A N 1
ATOM 1040 C CA . GLU A 1 131 ? 20.972 23.240 19.456 1.00 10.19 131 GLU A CA 1
ATOM 1041 C C . GLU A 1 131 ? 21.725 22.317 20.380 1.00 9.46 131 GLU A C 1
ATOM 1042 O O . GLU A 1 131 ? 22.385 22.766 21.329 1.00 9.31 131 GLU A O 1
ATOM 1048 N N . PHE A 1 132 ? 21.580 21.027 20.111 1.00 10.17 132 PHE A N 1
ATOM 1049 C CA . PHE A 1 132 ? 22.009 19.967 21.010 1.00 10.11 132 PHE A CA 1
ATOM 1050 C C . PHE A 1 132 ? 22.939 19.086 20.220 1.00 10.52 132 PHE A C 1
ATOM 1051 O O . PHE A 1 132 ? 22.608 18.678 19.107 1.00 10.39 132 PHE A O 1
ATOM 1059 N N . LEU A 1 133 ? 24.133 18.856 20.765 1.00 9.94 133 LEU A N 1
ATOM 1060 C CA . LEU A 1 133 ? 25.169 18.081 20.082 1.00 10.47 133 LEU A CA 1
ATOM 1061 C C . LEU A 1 133 ? 25.472 16.874 20.926 1.00 10.89 133 LEU A C 1
ATOM 1062 O O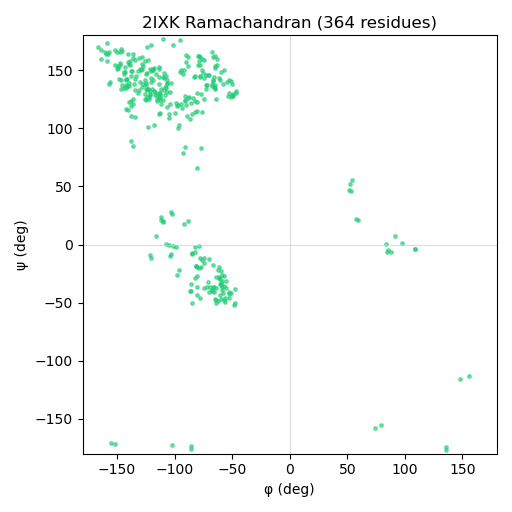 . LEU A 1 133 ? 25.499 16.966 22.151 1.00 10.99 133 LEU A O 1
ATOM 1067 N N . TYR A 1 134 ? 25.695 15.736 20.283 1.00 10.61 134 TYR A N 1
ATOM 1068 C CA . TYR A 1 134 ? 26.179 14.613 21.026 1.00 12.08 134 TYR A CA 1
ATOM 1069 C C . TYR A 1 134 ? 27.038 13.668 20.218 1.00 11.44 134 TYR A C 1
ATOM 1070 O O . TYR A 1 134 ? 26.910 13.584 19.005 1.00 11.62 134 TYR A O 1
ATOM 1079 N N . LYS A 1 135 ? 27.944 13.023 20.936 1.00 10.37 135 LYS A N 1
ATOM 1080 C CA . LYS A 1 135 ? 28.864 12.039 20.411 1.00 10.63 135 LYS A CA 1
ATOM 1081 C C . LYS A 1 135 ? 28.369 10.689 20.895 1.00 10.30 135 LYS A C 1
ATOM 1082 O O . LYS A 1 135 ? 27.923 10.567 22.042 1.00 9.84 135 LYS A O 1
ATOM 1088 N N . THR A 1 136 ? 28.417 9.683 20.020 1.00 10.14 136 THR A N 1
ATOM 1089 C CA . THR A 1 136 ? 27.905 8.372 20.358 1.00 9.86 136 THR A CA 1
ATOM 1090 C C . THR A 1 136 ? 28.996 7.310 20.155 1.00 9.06 136 THR A C 1
ATOM 1091 O O . THR A 1 136 ? 29.841 7.433 19.272 1.00 8.57 136 THR A O 1
ATOM 1095 N N . THR A 1 137 ? 28.971 6.278 20.990 1.00 9.06 137 THR A N 1
ATOM 1096 C CA . THR A 1 137 ? 29.983 5.217 20.934 1.00 9.37 137 THR A CA 1
ATOM 1097 C C . THR A 1 137 ? 29.688 4.100 19.915 1.00 9.78 137 THR A C 1
ATOM 1098 O O . THR A 1 137 ? 30.527 3.209 19.725 1.00 10.62 137 THR A O 1
ATOM 1102 N N . ASP A 1 138 ? 28.502 4.123 19.311 1.00 10.06 138 ASP A N 1
ATOM 1103 C CA . ASP A 1 138 ? 28.162 3.199 18.228 1.00 10.66 138 ASP A CA 1
ATOM 1104 C C . ASP A 1 138 ? 27.240 3.928 17.235 1.00 10.47 138 ASP A C 1
ATOM 1105 O O . ASP A 1 138 ? 26.711 5.008 17.517 1.00 10.42 138 ASP A O 1
ATOM 1110 N N . PHE A 1 139 ? 27.067 3.335 16.064 1.00 10.56 139 PHE A N 1
ATOM 1111 C CA . PHE A 1 139 ? 26.319 3.967 15.006 1.00 10.74 139 PHE A CA 1
ATOM 1112 C C . PHE A 1 139 ? 24.831 3.853 15.230 1.00 11.23 139 PHE A C 1
ATOM 1113 O O . PHE A 1 139 ? 24.349 2.952 15.914 1.00 10.26 139 PHE A O 1
ATOM 1121 N N . TRP A 1 140 ? 24.118 4.803 14.646 1.00 11.64 140 TRP A N 1
ATOM 1122 C CA . TRP A 1 140 ? 22.684 4.743 14.492 1.00 13.05 140 TRP A CA 1
ATOM 1123 C C . TRP A 1 140 ? 22.267 3.413 13.902 1.00 12.95 140 TRP A C 1
ATOM 1124 O O . TRP A 1 140 ? 22.804 2.989 12.865 1.00 12.41 140 TRP A O 1
ATOM 1135 N N . ALA A 1 141 ? 21.329 2.745 14.570 1.00 13.55 141 ALA A N 1
ATOM 1136 C CA . ALA A 1 141 ? 20.785 1.458 14.096 1.00 14.67 141 ALA A CA 1
ATOM 1137 C C . ALA A 1 141 ? 19.264 1.487 14.278 1.00 15.39 141 ALA A C 1
ATOM 1138 O O . ALA A 1 141 ? 18.752 1.031 15.307 1.00 15.30 141 ALA A O 1
ATOM 1140 N N . PRO A 1 142 ? 18.540 2.055 13.296 1.00 16.14 142 PRO A N 1
ATOM 1141 C CA . PRO A 1 142 ? 17.107 2.290 13.490 1.00 16.23 142 PRO A CA 1
ATOM 1142 C C . PRO A 1 142 ? 16.306 1.016 13.794 1.00 16.44 142 PRO A C 1
ATOM 1143 O O . PRO A 1 142 ? 15.351 1.076 14.540 1.00 16.28 142 PRO A O 1
ATOM 1147 N N . GLU A 1 143 ? 16.734 -0.122 13.265 1.00 16.54 143 GLU A N 1
ATOM 1148 C CA . GLU A 1 143 ? 16.121 -1.415 13.602 1.00 16.54 143 GLU A CA 1
ATOM 1149 C C . GLU A 1 143 ? 16.109 -1.708 15.118 1.00 16.08 143 GLU A C 1
ATOM 1150 O O . GLU A 1 143 ? 15.201 -2.374 15.626 1.00 15.64 143 GLU A O 1
ATOM 1156 N N . HIS A 1 144 ? 17.109 -1.204 15.831 1.00 15.33 144 HIS A N 1
ATOM 1157 C CA . HIS A 1 144 ? 17.282 -1.467 17.253 1.00 15.13 144 HIS A CA 1
ATOM 1158 C C . HIS A 1 144 ? 16.817 -0.330 18.160 1.00 14.76 144 HIS A C 1
ATOM 1159 O O . HIS A 1 144 ? 16.856 -0.448 19.383 1.00 13.33 144 HIS A O 1
ATOM 1166 N N . GLU A 1 145 ? 16.350 0.757 17.559 1.00 14.74 145 GLU A N 1
ATOM 1167 C CA . GLU A 1 145 ? 15.872 1.897 18.326 1.00 14.95 145 GLU A CA 1
ATOM 1168 C C . GLU A 1 145 ? 14.617 1.539 19.087 1.00 14.33 145 GLU A C 1
ATOM 1169 O O . GLU A 1 145 ? 13.741 0.850 18.565 1.00 13.80 145 GLU A O 1
ATOM 1175 N N . ARG A 1 146 ? 14.525 2.040 20.314 1.00 13.51 146 ARG A N 1
ATOM 1176 C CA . ARG A 1 146 ? 13.341 1.891 21.139 1.00 13.72 146 ARG A CA 1
ATOM 1177 C C . ARG A 1 146 ? 13.068 3.239 21.776 1.00 13.56 146 ARG A C 1
ATOM 1178 O O . ARG A 1 146 ? 13.957 4.096 21.875 1.00 13.23 146 ARG A O 1
ATOM 1186 N N . CYS A 1 147 ? 11.839 3.413 22.225 1.00 13.76 147 CYS A N 1
ATOM 1187 C CA . CYS A 1 147 ? 11.430 4.641 22.878 1.00 13.28 147 CYS A CA 1
ATOM 1188 C C . CYS A 1 147 ? 10.490 4.336 24.031 1.00 13.24 147 CYS A C 1
ATOM 1189 O O . CYS A 1 147 ? 9.580 3.497 23.904 1.00 12.55 147 CYS A O 1
ATOM 1192 N N . ILE A 1 148 ? 10.726 5.016 25.149 1.00 12.91 148 ILE A N 1
ATOM 1193 C CA . ILE A 1 148 ? 9.823 5.029 26.271 1.00 13.17 148 ILE A CA 1
ATOM 1194 C C . ILE A 1 148 ? 9.191 6.421 26.313 1.00 12.92 148 ILE A C 1
ATOM 1195 O O . ILE A 1 148 ? 9.884 7.438 26.154 1.00 12.42 148 ILE A O 1
ATOM 1200 N N . VAL A 1 149 ? 7.877 6.455 26.519 1.00 13.36 149 VAL A N 1
ATOM 1201 C CA . VAL A 1 149 ? 7.127 7.697 26.492 1.00 13.34 149 VAL A CA 1
ATOM 1202 C C . VAL A 1 149 ? 7.561 8.626 27.629 1.00 13.15 149 VAL A C 1
ATOM 1203 O O . VAL A 1 149 ? 7.744 8.189 28.770 1.00 11.80 149 VAL A O 1
ATOM 1207 N N . TRP A 1 150 ? 7.706 9.907 27.284 1.00 13.36 150 TRP A N 1
ATOM 1208 C CA . TRP A 1 150 ? 8.284 10.936 28.142 1.00 13.94 150 TRP A CA 1
ATOM 1209 C C . TRP A 1 150 ? 7.602 11.063 29.491 1.00 14.26 150 TRP A C 1
ATOM 1210 O O . TRP A 1 150 ? 8.263 11.309 30.497 1.00 13.82 150 TRP A O 1
ATOM 1221 N N . ASN A 1 151 ? 6.279 10.902 29.503 1.00 14.39 151 ASN A N 1
ATOM 1222 C CA . ASN A 1 151 ? 5.485 11.089 30.715 1.00 15.39 151 ASN A CA 1
ATOM 1223 C C . ASN A 1 151 ? 5.073 9.766 31.347 1.00 15.48 151 ASN A C 1
ATOM 1224 O O . ASN A 1 151 ? 4.044 9.672 32.027 1.00 15.64 151 ASN A O 1
ATOM 1229 N N . ASP A 1 152 ? 5.875 8.732 31.131 1.00 15.83 152 ASP A N 1
ATOM 1230 C CA . ASP A 1 152 ? 5.608 7.463 31.778 1.00 16.20 152 ASP A CA 1
ATOM 1231 C C . ASP A 1 152 ? 5.367 7.668 33.275 1.00 16.62 152 ASP A C 1
ATOM 1232 O O . ASP A 1 152 ? 6.171 8.313 33.947 1.00 15.78 152 ASP A O 1
ATOM 1237 N N . PRO A 1 153 ? 4.268 7.103 33.806 1.00 17.78 153 PRO A N 1
ATOM 1238 C CA . PRO A 1 153 ? 3.894 7.402 35.188 1.00 18.46 153 PRO A CA 1
ATOM 1239 C C . PRO A 1 153 ? 4.700 6.659 36.255 1.00 19.21 153 PRO A C 1
ATOM 1240 O O . PRO A 1 153 ? 4.552 6.976 37.438 1.00 19.70 153 PRO A O 1
ATOM 1244 N N . GLU A 1 154 ? 5.495 5.656 35.868 1.00 19.43 154 GLU A N 1
ATOM 1245 C CA . GLU A 1 154 ? 6.391 4.963 36.816 1.00 19.92 154 GLU A CA 1
ATOM 1246 C C . GLU A 1 154 ? 7.735 5.682 36.938 1.00 19.56 154 GLU A C 1
ATOM 1247 O O . GLU A 1 154 ? 8.293 5.784 38.030 1.00 19.65 154 GLU A O 1
ATOM 1253 N N . LEU A 1 155 ? 8.260 6.166 35.815 1.00 18.53 155 LEU A N 1
ATOM 1254 C CA . LEU A 1 155 ? 9.503 6.929 35.842 1.00 18.41 155 LEU A CA 1
ATOM 1255 C C . LEU A 1 155 ? 9.324 8.266 36.561 1.00 18.09 155 LEU A C 1
ATOM 1256 O O . LEU A 1 155 ? 10.230 8.729 37.252 1.00 16.94 155 LEU A O 1
ATOM 1261 N N . LYS A 1 156 ? 8.161 8.880 36.375 1.00 18.40 156 LYS A N 1
ATOM 1262 C CA . LYS A 1 156 ? 7.811 10.138 37.042 1.00 19.23 156 LYS A CA 1
ATOM 1263 C C . LYS A 1 156 ? 8.884 11.203 36.851 1.00 18.59 156 LYS A C 1
ATOM 1264 O O . LYS A 1 156 ? 9.373 11.796 37.818 1.00 17.97 156 LYS A O 1
ATOM 1270 N N . ILE A 1 157 ? 9.264 11.438 35.599 1.00 17.90 157 ILE A N 1
ATOM 1271 C CA . ILE A 1 157 ? 10.257 12.460 35.309 1.00 18.41 157 ILE A CA 1
ATOM 1272 C C . ILE A 1 157 ? 9.619 13.831 35.497 1.00 19.35 157 ILE A C 1
ATOM 1273 O O . ILE A 1 157 ? 8.506 14.076 35.021 1.00 18.97 157 ILE A O 1
ATOM 1278 N N . ASP A 1 158 ? 10.343 14.708 36.186 1.00 20.25 158 ASP A N 1
ATOM 1279 C CA . ASP A 1 158 ? 9.880 16.057 36.491 1.00 21.45 158 ASP A CA 1
ATOM 1280 C C . ASP A 1 158 ? 10.360 17.013 35.425 1.00 21.66 158 ASP A C 1
ATOM 1281 O O . ASP A 1 158 ? 11.328 17.724 35.628 1.00 22.05 158 ASP A O 1
ATOM 1286 N N . TRP A 1 159 ? 9.685 17.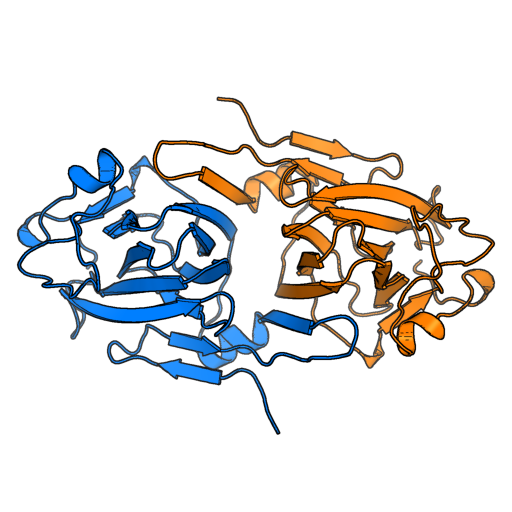026 34.284 1.00 21.78 159 TRP A N 1
ATOM 1287 C CA . TRP A 1 159 ? 10.095 17.865 33.171 1.00 22.68 159 TRP A CA 1
ATOM 1288 C C . TRP A 1 159 ? 9.714 19.287 33.522 1.00 24.41 159 TRP A C 1
ATOM 1289 O O . TRP A 1 159 ? 8.567 19.524 33.867 1.00 23.91 159 TRP A O 1
ATOM 1300 N N . PRO A 1 160 ? 10.674 20.231 33.483 1.00 26.99 160 PRO A N 1
ATOM 1301 C CA . PRO A 1 160 ? 10.344 21.595 33.879 1.00 29.24 160 PRO A CA 1
ATOM 1302 C C . PRO A 1 160 ? 9.654 22.288 32.720 1.00 31.81 160 PRO A C 1
ATOM 1303 O O . PRO A 1 160 ? 10.194 23.214 32.135 1.00 32.70 160 PRO A O 1
ATOM 1307 N N . LEU A 1 161 ? 8.466 21.804 32.387 1.00 34.83 161 LEU A N 1
ATOM 1308 C CA . LEU A 1 161 ? 7.742 22.289 31.236 1.00 36.06 161 LEU A CA 1
ATOM 1309 C C . LEU A 1 161 ? 6.376 22.734 31.702 1.00 38.42 161 LEU A C 1
ATOM 1310 O O . LEU A 1 161 ? 5.723 22.067 32.510 1.00 38.62 161 LEU A O 1
ATOM 1315 N N . GLN A 1 162 ? 5.949 23.873 31.177 1.00 40.29 162 GLN A N 1
ATOM 1316 C CA . GLN A 1 162 ? 4.727 24.501 31.614 1.00 41.26 162 GLN A CA 1
ATOM 1317 C C . GLN A 1 162 ? 3.570 23.884 30.847 1.00 41.11 162 GLN A C 1
ATOM 1318 O O . GLN A 1 162 ? 2.589 23.445 31.446 1.00 41.41 162 GLN A O 1
ATOM 1324 N N . ASP A 1 163 ? 3.709 23.829 29.523 1.00 40.41 163 ASP A N 1
ATOM 1325 C CA . ASP A 1 163 ? 2.660 23.314 28.645 1.00 39.11 163 ASP A CA 1
ATOM 1326 C C . ASP A 1 163 ? 3.040 21.979 28.015 1.00 37.61 163 ASP A C 1
ATOM 1327 O O . ASP A 1 163 ? 4.144 21.494 28.215 1.00 37.69 163 ASP A O 1
ATOM 1332 N N . ALA A 1 164 ? 2.120 21.390 27.254 1.00 35.09 164 ALA A N 1
ATOM 1333 C CA . ALA A 1 164 ? 2.386 20.126 26.567 1.00 32.85 164 ALA A CA 1
ATOM 1334 C C . ALA A 1 164 ? 3.601 20.261 25.639 1.00 30.45 164 ALA A C 1
ATOM 1335 O O . ALA A 1 164 ? 3.768 21.285 24.971 1.00 29.40 164 ALA A O 1
ATOM 1337 N N . PRO A 1 165 ? 4.473 19.237 25.617 1.00 27.68 165 PRO A N 1
ATOM 1338 C CA . PRO A 1 165 ? 5.641 19.321 24.752 1.00 25.98 165 PRO A CA 1
ATOM 1339 C C . PRO A 1 165 ? 5.294 19.008 23.311 1.00 23.92 165 PRO A C 1
ATOM 1340 O O . PRO A 1 165 ? 4.282 18.351 23.045 1.00 23.35 165 PRO A O 1
ATOM 1344 N N . LEU A 1 166 ? 6.131 19.471 22.389 1.00 21.79 166 LEU A N 1
ATOM 1345 C CA . LEU A 1 166 ? 6.016 19.068 21.002 1.00 21.22 166 LEU A CA 1
ATOM 1346 C C . LEU A 1 166 ? 6.879 17.855 20.792 1.00 19.95 166 LEU A C 1
ATOM 1347 O O . LEU A 1 166 ? 8.089 17.915 21.022 1.00 19.30 166 LEU A O 1
ATOM 1352 N N . LEU A 1 167 ? 6.260 16.791 20.289 1.00 19.11 167 LEU A N 1
ATOM 1353 C CA . LEU A 1 167 ? 6.908 15.496 20.092 1.00 18.70 167 LEU A CA 1
ATOM 1354 C C . LEU A 1 167 ? 6.874 15.050 18.645 1.00 17.98 167 LEU A C 1
ATOM 1355 O O . LEU A 1 167 ? 5.939 15.369 17.918 1.00 17.58 167 LEU A O 1
ATOM 1360 N N . SER A 1 168 ? 7.859 14.268 18.230 1.00 17.17 168 SER A N 1
ATOM 1361 C CA . SER A 1 168 ? 7.734 13.534 16.978 1.00 17.94 168 SER A CA 1
ATOM 1362 C C . SER A 1 168 ? 6.630 12.484 17.131 1.00 18.50 168 SER A C 1
ATOM 1363 O O . SER A 1 168 ? 6.254 12.128 18.247 1.00 17.26 168 SER A O 1
ATOM 1366 N N . GLU A 1 169 ? 6.123 11.994 16.002 1.00 19.82 169 GLU A N 1
ATOM 1367 C CA . GLU A 1 169 ? 5.163 10.886 16.012 1.00 20.11 169 GLU A CA 1
ATOM 1368 C C . GLU A 1 169 ? 5.731 9.661 16.737 1.00 20.23 169 GLU A C 1
ATOM 1369 O O . GLU A 1 169 ? 5.077 9.091 17.609 1.00 20.10 169 GLU A O 1
ATOM 1375 N N . LYS A 1 170 ? 6.952 9.269 16.380 1.00 20.61 170 LYS A N 1
ATOM 1376 C CA . LYS A 1 170 ? 7.646 8.176 17.061 1.00 20.85 170 LYS A CA 1
ATOM 1377 C C . LYS A 1 170 ? 7.590 8.367 18.577 1.00 20.01 170 LYS A C 1
ATOM 1378 O O . LYS A 1 170 ? 7.216 7.453 19.304 1.00 19.38 170 LYS A O 1
ATOM 1384 N N . ASP A 1 171 ? 7.977 9.545 19.057 1.00 18.97 171 ASP A N 1
ATOM 1385 C CA . ASP A 1 171 ? 8.070 9.754 20.511 1.00 19.67 171 ASP A CA 1
ATOM 1386 C C . ASP A 1 171 ? 6.688 9.801 21.174 1.00 19.79 171 ASP A C 1
ATOM 1387 O O . ASP A 1 171 ? 6.542 9.367 22.312 1.00 18.58 171 ASP A O 1
ATOM 1392 N N . ARG A 1 172 ? 5.681 10.306 20.460 1.00 21.05 172 ARG A N 1
ATOM 1393 C CA . ARG A 1 172 ? 4.299 10.225 20.947 1.00 22.89 172 ARG A CA 1
ATOM 1394 C C . ARG A 1 172 ? 3.887 8.770 21.175 1.00 22.32 172 ARG A C 1
ATOM 1395 O O . ARG A 1 172 ? 3.192 8.465 22.131 1.00 22.39 172 ARG A O 1
ATOM 1403 N N . GLN A 1 173 ? 4.358 7.873 20.313 1.00 22.33 173 GLN A N 1
ATOM 1404 C CA . GLN A 1 173 ? 4.042 6.446 20.410 1.00 22.31 173 GLN A CA 1
ATOM 1405 C C . GLN A 1 173 ? 5.015 5.659 21.292 1.00 20.96 173 GLN A C 1
ATOM 1406 O O . GLN A 1 173 ? 5.094 4.433 21.177 1.00 20.31 173 GLN A O 1
ATOM 1412 N N . GLY A 1 174 ? 5.746 6.334 22.175 1.00 19.68 174 GLY A N 1
ATOM 1413 C CA . GLY A 1 174 ? 6.676 5.627 23.048 1.00 19.41 174 GLY A CA 1
ATOM 1414 C C . GLY A 1 174 ? 5.977 4.603 23.926 1.00 18.74 174 GLY A C 1
ATOM 1415 O O . GLY A 1 174 ? 4.830 4.788 24.321 1.00 18.20 174 GLY A O 1
ATOM 1416 N N . LYS A 1 175 ? 6.680 3.522 24.244 1.00 18.02 175 LYS A N 1
ATOM 1417 C CA . LYS A 1 175 ? 6.130 2.486 25.121 1.00 18.34 175 LYS A CA 1
ATOM 1418 C C . LYS A 1 175 ? 6.090 2.927 26.580 1.00 17.45 175 LYS A C 1
ATOM 1419 O O . LYS A 1 175 ? 6.819 3.823 27.005 1.00 16.99 175 LYS A O 1
ATOM 1425 N N . ALA A 1 176 ? 5.230 2.276 27.356 1.00 17.02 176 ALA A N 1
ATOM 1426 C CA . ALA A 1 176 ? 5.278 2.392 28.799 1.00 17.25 176 ALA A CA 1
ATOM 1427 C C . ALA A 1 176 ? 6.529 1.679 29.269 1.00 16.83 176 ALA A C 1
ATOM 1428 O O . ALA A 1 176 ? 6.944 0.688 28.665 1.00 16.78 176 ALA A O 1
ATOM 1430 N N . PHE A 1 177 ? 7.138 2.194 30.330 1.00 16.72 177 PHE A N 1
ATOM 1431 C CA . PHE A 1 177 ? 8.299 1.542 30.962 1.00 17.32 177 PHE A CA 1
ATOM 1432 C C . PHE A 1 177 ? 7.972 0.081 31.286 1.00 17.65 177 PHE A C 1
ATOM 1433 O O . PHE A 1 177 ? 8.780 -0.821 31.036 1.00 17.00 177 PHE A O 1
ATOM 1441 N N . ALA A 1 178 ? 6.764 -0.151 31.800 1.00 17.95 178 ALA A N 1
ATOM 1442 C CA . ALA A 1 178 ? 6.301 -1.495 32.132 1.00 18.63 178 ALA A CA 1
ATOM 1443 C C . ALA A 1 178 ? 6.324 -2.461 30.942 1.00 19.11 178 ALA A C 1
ATOM 1444 O O . ALA A 1 178 ? 6.438 -3.668 31.139 1.00 19.52 178 ALA A O 1
ATOM 1446 N N . ASP A 1 179 ? 6.192 -1.935 29.727 1.00 19.37 179 ASP A N 1
ATOM 1447 C CA . ASP A 1 179 ? 6.117 -2.755 28.518 1.00 19.76 179 ASP A CA 1
ATOM 1448 C C . ASP A 1 179 ? 7.380 -2.672 27.677 1.00 19.64 179 ASP A C 1
ATOM 1449 O O . ASP A 1 179 ? 7.450 -3.284 26.621 1.00 20.23 179 ASP A O 1
ATOM 1454 N N . ALA A 1 180 ? 8.365 -1.907 28.125 1.00 19.07 180 ALA A N 1
ATOM 1455 C CA . ALA A 1 180 ? 9.542 -1.603 27.306 1.00 18.78 180 ALA A CA 1
ATOM 1456 C C . ALA A 1 180 ? 10.589 -2.718 27.336 1.00 18.30 180 ALA A C 1
ATOM 1457 O O . ALA A 1 180 ? 10.782 -3.372 28.366 1.00 17.64 180 ALA A O 1
ATOM 1459 N N . ASP A 1 181 ? 11.261 -2.914 26.203 1.00 17.89 181 ASP A N 1
ATOM 1460 C CA . ASP A 1 181 ? 12.476 -3.714 26.149 1.00 18.02 181 ASP A CA 1
ATOM 1461 C C . ASP A 1 181 ? 13.536 -3.028 26.987 1.00 17.57 181 ASP A C 1
ATOM 1462 O O . ASP A 1 181 ? 13.843 -1.864 26.749 1.00 18.16 181 ASP A O 1
ATOM 1467 N N . CYS A 1 182 ? 14.111 -3.738 27.949 1.00 16.99 182 CYS A N 1
ATOM 1468 C CA . CYS A 1 182 ? 15.177 -3.174 28.779 1.00 16.93 182 CYS A CA 1
ATOM 1469 C C . CYS A 1 182 ? 16.441 -4.010 28.626 1.00 16.80 182 CYS A C 1
ATOM 1470 O O . CYS A 1 182 ? 16.405 -5.086 28.037 1.00 16.55 182 CYS A O 1
ATOM 1473 N N . PHE A 1 183 ? 17.547 -3.521 29.178 1.00 16.55 183 PHE A N 1
ATOM 1474 C CA . PHE A 1 183 ? 18.810 -4.231 29.115 1.00 17.40 183 PHE A CA 1
ATOM 1475 C C . PHE A 1 183 ? 18.858 -5.166 30.312 1.00 18.64 183 PHE A C 1
ATOM 1476 O O . PHE A 1 183 ? 18.180 -4.927 31.309 1.00 18.65 183 PHE A O 1
ATOM 1484 N N . PRO A 1 184 ? 19.610 -6.263 30.206 1.00 20.67 184 PRO A N 1
ATOM 1485 C CA . PRO A 1 184 ? 19.860 -7.077 31.394 1.00 21.74 184 PRO A CA 1
ATOM 1486 C C . PRO A 1 184 ? 20.505 -6.294 32.557 1.00 23.79 184 PRO A C 1
ATOM 1487 O O . PRO A 1 184 ? 20.937 -5.141 32.408 1.00 25.16 184 PRO A O 1
ATOM 1492 N N . SER B 1 1 ? 15.999 9.888 0.620 1.00 39.63 1 SER B N 1
ATOM 1493 C CA . SER B 1 1 ? 17.402 9.592 0.190 1.00 38.49 1 SER B CA 1
ATOM 1494 C C . SER B 1 1 ? 18.040 10.686 -0.721 1.00 37.94 1 SER B C 1
ATOM 1495 O O . SER B 1 1 ? 18.027 10.599 -1.976 1.00 38.73 1 SER B O 1
ATOM 1498 N N . MET B 1 2 ? 18.525 11.740 -0.054 1.00 35.53 2 MET B N 1
ATOM 1499 C CA . MET B 1 2 ? 19.655 12.598 -0.504 1.00 32.54 2 MET B CA 1
ATOM 1500 C C . MET B 1 2 ? 20.794 12.074 0.362 1.00 28.85 2 MET B C 1
ATOM 1501 O O . MET B 1 2 ? 20.582 11.096 1.051 1.00 27.33 2 MET B O 1
ATOM 1506 N N . SER B 1 3 ? 21.982 12.693 0.367 1.00 25.29 3 SER B N 1
ATOM 1507 C CA . SER B 1 3 ? 23.082 12.161 1.187 1.00 23.39 3 SER B CA 1
ATOM 1508 C C . SER B 1 3 ? 24.235 13.135 1.418 1.00 20.82 3 SER B C 1
ATOM 1509 O O . SER B 1 3 ? 24.331 14.155 0.744 1.00 18.66 3 SER B O 1
ATOM 1512 N N . MET B 1 4 ? 25.124 12.789 2.355 1.00 18.88 4 MET B N 1
ATOM 1513 C CA . MET B 1 4 ? 26.344 13.570 2.582 1.00 17.93 4 MET B CA 1
ATOM 1514 C C . MET B 1 4 ? 27.091 13.735 1.269 1.00 16.01 4 MET B C 1
ATOM 1515 O O . MET B 1 4 ? 27.159 12.802 0.478 1.00 14.21 4 MET B O 1
ATOM 1520 N N . LYS B 1 5 ? 27.676 14.911 1.057 1.00 14.76 5 LYS B N 1
ATOM 1521 C CA . LYS B 1 5 ? 28.481 15.171 -0.130 1.00 14.27 5 LYS B CA 1
ATOM 1522 C C . LYS B 1 5 ? 29.926 15.380 0.310 1.00 13.06 5 LYS B C 1
ATOM 1523 O O . LYS B 1 5 ? 30.182 16.000 1.346 1.00 14.24 5 LYS B O 1
ATOM 1529 N N . ALA B 1 6 ? 30.866 14.805 -0.431 1.00 11.42 6 ALA B N 1
ATOM 1530 C CA . ALA B 1 6 ? 32.292 15.060 -0.214 1.00 10.59 6 ALA B CA 1
ATOM 1531 C C . ALA B 1 6 ? 32.925 15.462 -1.538 1.00 9.59 6 ALA B C 1
ATOM 1532 O O . ALA B 1 6 ? 32.687 14.834 -2.579 1.00 8.03 6 ALA B O 1
ATOM 1534 N N . THR B 1 7 ? 33.754 16.494 -1.483 1.00 9.45 7 THR B N 1
ATOM 1535 C CA . THR B 1 7 ? 34.365 17.051 -2.687 1.00 9.72 7 THR B CA 1
ATOM 1536 C C . THR B 1 7 ? 35.823 17.372 -2.409 1.00 9.27 7 THR B C 1
ATOM 1537 O O . THR B 1 7 ? 36.113 18.188 -1.531 1.00 8.29 7 THR B O 1
ATOM 1541 N N . ARG B 1 8 ? 36.745 16.751 -3.137 1.00 9.34 8 ARG B N 1
ATOM 1542 C CA . ARG B 1 8 ? 38.170 17.079 -2.969 1.00 9.78 8 ARG B CA 1
ATOM 1543 C C . ARG B 1 8 ? 38.451 18.456 -3.562 1.00 9.52 8 ARG B C 1
ATOM 1544 O O . ARG B 1 8 ? 37.959 18.765 -4.630 1.00 9.17 8 ARG B O 1
ATOM 1552 N N . LEU B 1 9 ? 39.233 19.272 -2.856 1.00 9.83 9 LEU B N 1
ATOM 1553 C CA . LEU B 1 9 ? 39.571 20.614 -3.335 1.00 10.60 9 LEU B CA 1
ATOM 1554 C C . LEU B 1 9 ? 40.794 20.597 -4.263 1.00 10.78 9 LEU B C 1
ATOM 1555 O O . LEU B 1 9 ? 41.278 19.524 -4.655 1.00 10.56 9 LEU B O 1
ATOM 1560 N N . ALA B 1 10 ? 41.238 21.784 -4.689 1.00 11.45 10 ALA B N 1
ATOM 1561 C CA . ALA B 1 10 ? 42.315 21.896 -5.660 1.00 11.62 10 ALA B CA 1
ATOM 1562 C C . ALA B 1 10 ? 43.614 21.295 -5.138 1.00 12.08 10 ALA B C 1
ATOM 1563 O O . ALA B 1 10 ? 44.466 20.876 -5.929 1.00 12.63 10 ALA B O 1
ATOM 1565 N N . ILE B 1 11 ? 43.783 21.314 -3.819 1.00 11.58 11 ILE B N 1
ATOM 1566 C CA . ILE B 1 11 ? 44.774 20.509 -3.129 1.00 11.86 11 ILE B CA 1
ATOM 1567 C C . ILE B 1 11 ? 43.968 19.304 -2.679 1.00 11.86 11 ILE B C 1
ATOM 1568 O O . ILE B 1 11 ? 43.211 19.410 -1.724 1.00 11.58 11 ILE B O 1
ATOM 1573 N N . PRO B 1 12 ? 44.077 18.185 -3.416 1.00 11.66 12 PRO B N 1
ATOM 1574 C CA . PRO B 1 12 ? 43.106 17.106 -3.308 1.00 11.77 12 PRO B CA 1
ATOM 1575 C C . PRO B 1 12 ? 42.987 16.412 -1.953 1.00 11.75 12 PRO B C 1
ATOM 1576 O O . PRO B 1 12 ? 41.954 15.803 -1.684 1.00 11.71 12 PRO B O 1
ATOM 1580 N N . ASP B 1 13 ? 44.012 16.486 -1.112 1.00 12.05 13 ASP B N 1
ATOM 1581 C CA . ASP B 1 13 ? 43.925 15.880 0.218 1.00 12.05 13 ASP B CA 1
ATOM 1582 C C . ASP B 1 13 ? 43.045 16.704 1.160 1.00 11.57 13 ASP B C 1
ATOM 1583 O O . ASP B 1 13 ? 42.714 16.236 2.245 1.00 10.97 13 ASP B O 1
ATOM 1588 N N . VAL B 1 14 ? 42.684 17.927 0.752 1.00 11.15 14 VAL B N 1
ATOM 1589 C CA . VAL B 1 14 ? 41.728 18.746 1.486 1.00 10.96 14 VAL B CA 1
ATOM 1590 C C . VAL B 1 14 ? 40.333 18.461 0.937 1.00 10.75 14 VAL B C 1
ATOM 1591 O O . VAL B 1 14 ? 40.109 18.553 -0.261 1.00 10.75 14 VAL B O 1
ATOM 1595 N N . ILE B 1 15 ? 39.402 18.130 1.823 1.00 11.01 15 ILE B N 1
ATOM 1596 C CA . ILE B 1 15 ? 38.070 17.695 1.429 1.00 10.98 15 ILE B CA 1
ATOM 1597 C C . ILE B 1 15 ? 36.991 18.552 2.065 1.00 11.13 15 ILE B C 1
ATOM 1598 O O . ILE B 1 15 ? 37.002 18.796 3.271 1.00 10.74 15 ILE B O 1
ATOM 1603 N N . LEU B 1 16 ? 36.041 18.974 1.231 1.00 11.27 16 LEU B N 1
ATOM 1604 C CA . LEU B 1 16 ? 34.903 19.759 1.652 1.00 11.68 16 LEU B CA 1
ATOM 1605 C C . LEU B 1 16 ? 33.727 18.805 1.812 1.00 11.95 16 LEU B C 1
ATOM 1606 O O . LEU B 1 16 ? 33.381 18.089 0.863 1.00 12.03 16 LEU B O 1
ATOM 1611 N N . PHE B 1 17 ? 33.160 18.764 3.014 1.00 12.71 17 PHE B N 1
ATOM 1612 C CA . PHE B 1 17 ? 32.005 17.909 3.347 1.00 12.84 17 PHE B CA 1
ATOM 1613 C C . PHE B 1 17 ? 30.742 18.723 3.555 1.00 13.22 17 PHE B C 1
ATOM 1614 O O . PHE B 1 17 ? 30.780 19.826 4.101 1.00 12.94 17 PHE B O 1
ATOM 1622 N N . GLU B 1 18 ? 29.612 18.173 3.125 1.00 14.18 18 GLU B N 1
ATOM 1623 C CA . GLU B 1 18 ? 28.320 18.789 3.367 1.00 15.30 18 GLU B CA 1
ATOM 1624 C C . GLU B 1 18 ? 27.327 17.733 3.853 1.00 14.67 18 GLU B C 1
ATOM 1625 O O . GLU B 1 18 ? 26.952 16.857 3.083 1.00 13.81 18 GLU B O 1
ATOM 1631 N N . PRO B 1 19 ? 26.939 17.789 5.138 1.00 14.77 19 PRO B N 1
ATOM 1632 C CA . PRO B 1 19 ? 25.971 16.822 5.679 1.00 14.44 19 PRO B CA 1
ATOM 1633 C C . PRO B 1 19 ? 24.601 16.880 5.056 1.00 14.31 19 PRO B C 1
ATOM 1634 O O . PRO B 1 19 ? 24.170 17.919 4.568 1.00 14.19 19 PRO B O 1
ATOM 1638 N N . ARG B 1 20 ? 23.901 15.758 5.120 1.00 13.98 20 ARG B N 1
ATOM 1639 C CA . ARG B 1 20 ? 22.495 15.696 4.735 1.00 13.72 20 ARG B CA 1
ATOM 1640 C C . ARG B 1 20 ? 21.647 16.108 5.952 1.00 12.91 20 ARG B C 1
ATOM 1641 O O . ARG B 1 20 ? 21.748 15.515 7.011 1.00 11.96 20 ARG B O 1
ATOM 1649 N N . VAL B 1 21 ? 20.829 17.144 5.801 1.00 12.18 21 VAL B N 1
ATOM 1650 C CA . VAL B 1 21 ? 20.040 17.643 6.925 1.00 12.60 21 VAL B CA 1
ATOM 1651 C C . VAL B 1 21 ? 18.591 17.208 6.802 1.00 12.44 21 VAL B C 1
ATOM 1652 O O . VAL B 1 21 ? 17.984 17.383 5.725 1.00 12.08 21 VAL B O 1
ATOM 1656 N N . PHE B 1 22 ? 18.045 16.668 7.887 1.00 12.33 22 PHE B N 1
ATOM 1657 C CA . PHE B 1 22 ? 16.656 16.217 7.949 1.00 12.89 22 PHE B CA 1
ATOM 1658 C C . PHE B 1 22 ? 15.833 17.208 8.747 1.00 13.13 22 PHE B C 1
ATOM 1659 O O . PHE B 1 22 ? 15.967 17.303 9.977 1.00 12.03 22 PHE B O 1
ATOM 1667 N N . GLY B 1 23 ? 14.980 17.950 8.057 1.00 13.26 23 GLY B N 1
ATOM 1668 C CA . GLY B 1 23 ? 14.097 18.898 8.728 1.00 14.01 23 GLY B CA 1
ATOM 1669 C C . GLY B 1 23 ? 12.752 18.286 9.068 1.00 14.37 23 GLY B C 1
ATOM 1670 O O . GLY B 1 23 ? 12.246 17.427 8.337 1.00 14.17 23 GLY B O 1
ATOM 1671 N N . ASP B 1 24 ? 12.166 18.724 10.180 1.00 14.44 24 ASP B N 1
ATOM 1672 C CA . ASP B 1 24 ? 10.789 18.376 10.508 1.00 14.86 24 ASP B CA 1
ATOM 1673 C C . ASP B 1 24 ? 10.165 19.475 11.353 1.00 14.89 24 ASP B C 1
ATOM 1674 O O . ASP B 1 24 ? 10.774 20.538 11.541 1.00 13.93 24 ASP B O 1
ATOM 1679 N N . ASP B 1 25 ? 8.969 19.210 11.863 1.00 14.92 25 ASP B N 1
ATOM 1680 C CA . ASP B 1 25 ? 8.231 20.178 12.668 1.00 15.25 25 ASP B CA 1
ATOM 1681 C C . ASP B 1 25 ? 8.961 20.633 13.932 1.00 14.60 25 ASP B C 1
ATOM 1682 O O . ASP B 1 25 ? 8.682 21.712 14.466 1.00 14.10 25 ASP B O 1
ATOM 1687 N N . ARG B 1 26 ? 9.897 19.823 14.417 1.00 13.45 26 ARG B N 1
ATOM 1688 C CA . ARG B 1 26 ? 10.678 20.203 15.594 1.00 12.91 26 ARG B CA 1
ATOM 1689 C C . ARG B 1 26 ? 11.849 21.128 15.269 1.00 11.94 26 ARG B C 1
ATOM 1690 O O . ARG B 1 26 ? 12.275 21.911 16.111 1.00 11.54 26 ARG B O 1
ATOM 1698 N N . GLY B 1 27 ? 12.387 21.024 14.057 1.00 11.75 27 GLY B N 1
ATOM 1699 C CA . GLY B 1 27 ? 13.594 21.782 13.687 1.00 11.28 27 GLY B CA 1
ATOM 1700 C C . GLY B 1 27 ? 14.377 20.953 12.706 1.00 11.35 27 GLY B C 1
ATOM 1701 O O . GLY B 1 27 ? 13.894 20.679 11.601 1.00 11.23 27 GLY B O 1
ATOM 1702 N N . PHE B 1 28 ? 15.579 20.543 13.090 1.00 11.06 28 PHE B N 1
ATOM 1703 C CA . PHE B 1 28 ? 16.355 19.669 12.211 1.00 10.71 28 PHE B CA 1
ATOM 1704 C C . PHE B 1 28 ? 17.238 18.696 12.981 1.00 10.64 28 PHE B C 1
ATOM 1705 O O . PHE B 1 28 ? 17.458 18.846 14.186 1.00 10.52 28 PHE B O 1
ATOM 1713 N N . PHE B 1 29 ? 17.720 17.703 12.243 1.00 9.93 29 PHE B N 1
ATOM 1714 C CA . PHE B 1 29 ? 18.721 16.774 12.709 1.00 10.03 29 PHE B CA 1
ATOM 1715 C C . PHE B 1 29 ? 19.704 16.518 11.575 1.00 9.61 29 PHE B C 1
ATOM 1716 O O . PHE B 1 29 ? 19.296 16.332 10.424 1.00 9.17 29 PHE B O 1
ATOM 1724 N N . PHE B 1 30 ? 20.987 16.462 11.905 1.00 9.47 30 PHE B N 1
ATOM 1725 C CA . PHE B 1 30 ? 21.993 15.926 10.968 1.00 9.41 30 PHE B CA 1
ATOM 1726 C C . PHE B 1 30 ? 23.148 15.259 11.723 1.00 9.77 30 PHE B C 1
ATOM 1727 O O . PHE B 1 30 ? 23.375 15.550 12.895 1.00 9.71 30 PHE B O 1
ATOM 1735 N N . GLU B 1 31 ? 23.801 14.307 11.058 1.00 9.43 31 GLU B N 1
ATOM 1736 C CA . GLU B 1 31 ? 25.057 13.737 11.521 1.00 10.18 31 GLU B CA 1
ATOM 1737 C C . GLU B 1 31 ? 26.174 14.670 11.102 1.00 9.78 31 GLU B C 1
ATOM 1738 O O . GLU B 1 31 ? 26.416 14.859 9.908 1.00 10.84 31 GLU B O 1
ATOM 1744 N N . SER B 1 32 ? 26.829 15.281 12.082 1.00 9.24 32 SER B N 1
ATOM 1745 C CA . SER B 1 32 ? 27.939 16.209 11.814 1.00 9.92 32 SER B CA 1
ATOM 1746 C C . SER B 1 32 ? 29.229 15.409 11.579 1.00 10.34 32 SER B C 1
ATOM 1747 O O . SER B 1 32 ? 30.164 15.907 10.965 1.00 11.28 32 SER B O 1
ATOM 1750 N N . TYR B 1 33 ? 29.251 14.153 12.017 1.00 10.21 33 TYR B N 1
ATOM 1751 C CA . TYR B 1 33 ? 30.392 13.260 11.738 1.00 10.34 33 TYR B CA 1
ATOM 1752 C C . TYR B 1 33 ? 29.943 11.817 11.822 1.00 10.51 33 TYR B C 1
ATOM 1753 O O . TYR B 1 33 ? 29.195 11.452 12.724 1.00 10.52 33 TYR B O 1
ATOM 1762 N N . ASN B 1 34 ? 30.423 11.005 10.879 1.00 10.85 34 ASN B N 1
ATOM 1763 C CA . ASN B 1 34 ? 30.179 9.576 10.875 1.00 10.95 34 ASN B CA 1
ATOM 1764 C C . ASN B 1 34 ? 31.474 8.912 10.436 1.00 10.94 34 ASN B C 1
ATOM 1765 O O . ASN B 1 34 ? 31.938 9.128 9.313 1.00 10.88 34 ASN B O 1
ATOM 1770 N N . GLN B 1 35 ? 32.068 8.133 11.319 1.00 11.76 35 GLN B N 1
ATOM 1771 C CA . GLN B 1 35 ? 33.386 7.578 11.073 1.00 12.62 35 GLN B CA 1
ATOM 1772 C C . GLN B 1 35 ? 33.422 6.738 9.808 1.00 12.86 35 GLN B C 1
ATOM 1773 O O . GLN B 1 35 ? 34.385 6.817 9.045 1.00 13.20 35 GLN B O 1
ATOM 1779 N N . ARG B 1 36 ? 32.389 5.932 9.582 1.00 13.44 36 ARG B N 1
ATOM 1780 C CA . ARG B 1 36 ? 32.346 5.074 8.389 1.00 15.21 36 ARG B CA 1
ATOM 1781 C C . ARG B 1 36 ? 32.296 5.901 7.109 1.00 14.31 36 ARG B C 1
ATOM 1782 O O . ARG B 1 36 ? 33.046 5.658 6.164 1.00 14.48 36 ARG B O 1
ATOM 1790 N N . ALA B 1 37 ? 31.407 6.885 7.094 1.00 13.95 37 ALA B N 1
ATOM 1791 C CA . ALA B 1 37 ? 31.215 7.724 5.928 1.00 14.43 37 ALA B CA 1
ATOM 1792 C C . ALA B 1 37 ? 32.476 8.541 5.678 1.00 14.26 37 ALA B C 1
ATOM 1793 O O . ALA B 1 37 ? 32.910 8.690 4.542 1.00 14.41 37 ALA B O 1
ATOM 1795 N N . PHE B 1 38 ? 33.075 9.048 6.751 1.00 14.41 38 PHE B N 1
ATOM 1796 C CA . PHE B 1 38 ? 34.247 9.904 6.643 1.00 15.39 38 PHE B CA 1
ATOM 1797 C C . PHE B 1 38 ? 35.423 9.132 6.069 1.00 15.88 38 PHE B C 1
ATOM 1798 O O . PHE B 1 38 ? 36.107 9.599 5.141 1.00 14.73 38 PHE B O 1
ATOM 1806 N N . GLU B 1 39 ? 35.646 7.939 6.614 1.00 17.02 39 GLU B N 1
ATOM 1807 C CA . GLU B 1 39 ? 36.767 7.116 6.189 1.00 18.53 39 GLU B CA 1
ATOM 1808 C C . GLU B 1 39 ? 36.626 6.647 4.745 1.00 18.61 39 GLU B C 1
ATOM 1809 O O . GLU B 1 39 ? 37.620 6.596 4.009 1.00 18.66 39 GLU B O 1
ATOM 1815 N N . GLU B 1 40 ? 35.394 6.347 4.343 1.00 19.43 40 GLU B N 1
ATOM 1816 C CA . GLU B 1 40 ? 35.078 6.006 2.966 1.00 20.24 40 GLU B CA 1
ATOM 1817 C C . GLU B 1 40 ? 35.501 7.144 2.047 1.00 20.19 40 GLU B C 1
ATOM 1818 O O . GLU B 1 40 ? 36.173 6.913 1.038 1.00 20.12 40 GLU B O 1
ATOM 1824 N N . ALA B 1 41 ? 35.136 8.366 2.414 1.00 19.92 41 ALA B N 1
ATOM 1825 C CA . ALA B 1 41 ? 35.438 9.542 1.597 1.00 20.44 41 ALA B CA 1
ATOM 1826 C C . ALA B 1 41 ? 36.934 9.879 1.585 1.00 20.58 41 ALA B C 1
ATOM 1827 O O . ALA B 1 41 ? 37.478 10.269 0.546 1.00 20.32 41 ALA B O 1
ATOM 1829 N N . CYS B 1 42 ? 37.590 9.764 2.738 1.00 20.84 42 CYS B N 1
ATOM 1830 C CA . CYS B 1 42 ? 39.022 10.080 2.849 1.00 21.68 42 CYS B CA 1
ATOM 1831 C C . CYS B 1 42 ? 39.880 9.028 2.165 1.00 21.25 42 CYS B C 1
ATOM 1832 O O . CYS B 1 42 ? 40.920 9.344 1.593 1.00 21.24 42 CYS B O 1
ATOM 1835 N N . GLY B 1 43 ? 39.450 7.775 2.258 1.00 20.75 43 GLY B N 1
ATOM 1836 C CA . GLY B 1 43 ? 40.185 6.653 1.694 1.00 20.54 43 GLY B CA 1
ATOM 1837 C C . GLY B 1 43 ? 41.168 6.006 2.658 1.00 20.41 43 GLY B C 1
ATOM 1838 O O . GLY B 1 43 ? 41.954 5.134 2.254 1.00 19.85 43 GLY B O 1
ATOM 1839 N N . HIS B 1 44 ? 41.141 6.428 3.925 1.00 19.80 44 HIS B N 1
ATOM 1840 C CA . HIS B 1 44 ? 41.991 5.841 4.962 1.00 20.11 44 HIS B CA 1
ATOM 1841 C C . HIS B 1 44 ? 41.430 6.109 6.372 1.00 19.57 44 HIS B C 1
ATOM 1842 O O . HIS B 1 44 ? 40.644 7.037 6.560 1.00 19.09 44 HIS B O 1
ATOM 1849 N N . PRO B 1 45 ? 41.824 5.286 7.357 1.00 19.41 45 PRO B N 1
ATOM 1850 C CA . PRO B 1 45 ? 41.308 5.464 8.714 1.00 19.08 45 PRO B CA 1
ATOM 1851 C C . PRO B 1 45 ? 41.786 6.760 9.336 1.00 18.81 45 PRO B C 1
ATOM 1852 O O . PRO B 1 45 ? 42.936 7.165 9.123 1.00 18.07 45 PRO B O 1
ATOM 1856 N N . VAL B 1 46 ? 40.898 7.402 10.080 1.00 18.51 46 VAL B N 1
ATOM 1857 C CA . VAL B 1 46 ? 41.224 8.605 10.825 1.00 18.69 46 VAL B CA 1
ATOM 1858 C C . VAL B 1 46 ? 40.545 8.527 12.174 1.00 19.10 46 VAL B C 1
ATOM 1859 O O . VAL B 1 46 ? 39.353 8.232 12.258 1.00 20.48 46 VAL B O 1
ATOM 1863 N N . SER B 1 47 ? 41.292 8.890 13.209 1.00 18.25 47 SER B N 1
ATOM 1864 C CA . SER B 1 47 ? 40.863 8.795 14.600 1.00 17.52 47 SER B CA 1
ATOM 1865 C C . SER B 1 47 ? 41.032 10.196 15.229 1.00 15.83 47 SER B C 1
ATOM 1866 O O . SER B 1 47 ? 42.084 10.785 15.104 1.00 16.25 47 SER B O 1
ATOM 1869 N N . PHE B 1 48 ? 39.989 10.705 15.882 1.00 14.22 48 PHE B N 1
ATOM 1870 C CA . PHE B 1 48 ? 39.997 12.026 16.523 1.00 13.30 48 PHE B CA 1
ATOM 1871 C C . PHE B 1 48 ? 40.058 11.876 18.030 1.00 12.55 48 PHE B C 1
ATOM 1872 O O . PHE B 1 48 ? 39.389 11.014 18.584 1.00 13.52 48 PHE B O 1
ATOM 1880 N N . VAL B 1 49 ? 40.867 12.698 18.693 1.00 11.95 49 VAL B N 1
ATOM 1881 C CA . VAL B 1 49 ? 41.045 12.609 20.142 1.00 11.93 49 VAL B CA 1
ATOM 1882 C C . VAL B 1 49 ? 40.698 13.872 20.908 1.00 11.14 49 VAL B C 1
ATOM 1883 O O . VAL B 1 49 ? 40.684 13.840 22.132 1.00 10.48 49 VAL B O 1
ATOM 1887 N N . GLN B 1 50 ? 40.454 14.977 20.200 1.00 11.31 50 GLN B N 1
ATOM 1888 C CA . GLN B 1 50 ? 40.126 16.221 20.863 1.00 11.37 50 GLN B CA 1
ATOM 1889 C C . GLN B 1 50 ? 39.155 17.010 19.994 1.00 11.43 50 GLN B C 1
ATOM 1890 O O . GLN B 1 50 ? 39.262 16.990 18.776 1.00 12.25 50 GLN B O 1
ATOM 1896 N N . ASP B 1 51 ? 38.193 17.672 20.634 1.00 11.09 51 ASP B N 1
ATOM 1897 C CA . ASP B 1 51 ? 37.253 18.569 19.970 1.00 10.99 51 ASP B CA 1
ATOM 1898 C C . ASP B 1 51 ? 37.428 19.935 20.626 1.00 10.64 51 ASP B C 1
ATOM 1899 O O . ASP B 1 51 ? 37.473 20.031 21.868 1.00 10.51 51 ASP B O 1
ATOM 1904 N N . ASN B 1 52 ? 37.556 20.969 19.801 1.00 9.84 52 ASN B N 1
ATOM 1905 C CA . ASN B 1 52 ? 37.756 22.333 20.259 1.00 10.19 52 ASN B CA 1
ATOM 1906 C C . ASN B 1 52 ? 36.615 23.227 19.788 1.00 9.84 52 ASN B C 1
ATOM 1907 O O . ASN B 1 52 ? 36.042 22.979 18.750 1.00 10.35 52 ASN B O 1
ATOM 1912 N N . HIS B 1 53 ? 36.311 24.259 20.570 1.00 9.44 53 HIS B N 1
ATOM 1913 C CA . HIS B 1 53 ? 35.190 25.179 20.319 1.00 9.72 53 HIS B CA 1
ATOM 1914 C C . HIS B 1 53 ? 35.661 26.607 20.607 1.00 9.79 53 HIS B C 1
ATOM 1915 O O . HIS B 1 53 ? 36.085 26.887 21.726 1.00 10.22 53 HIS B O 1
ATOM 1922 N N . SER B 1 54 ? 35.564 27.517 19.639 1.00 9.71 54 SER B N 1
ATOM 1923 C CA . SER B 1 54 ? 35.908 28.906 19.908 1.00 9.78 54 SER B CA 1
ATOM 1924 C C . SER B 1 54 ? 34.776 29.808 19.470 1.00 9.69 54 SER B C 1
ATOM 1925 O O . SER B 1 54 ? 33.956 29.432 18.649 1.00 9.16 54 SER B O 1
ATOM 1928 N N . ARG B 1 55 ? 34.724 30.973 20.081 1.00 9.23 55 ARG B N 1
ATOM 1929 C CA . ARG B 1 55 ? 33.793 32.037 19.719 1.00 9.68 55 ARG B CA 1
ATOM 1930 C C . ARG B 1 55 ? 34.638 33.268 19.405 1.00 9.93 55 ARG B C 1
ATOM 1931 O O . ARG B 1 55 ? 35.570 33.616 20.167 1.00 10.26 55 ARG B O 1
ATOM 1939 N N . SER B 1 56 ? 34.317 33.922 18.296 1.00 10.02 56 SER B N 1
ATOM 1940 C CA . SER B 1 56 ? 35.100 35.033 17.800 1.00 9.98 56 SER B CA 1
ATOM 1941 C C . SER B 1 56 ? 34.194 36.124 17.226 1.00 10.46 56 SER B C 1
ATOM 1942 O O . SER B 1 56 ? 33.177 35.829 16.596 1.00 10.58 56 SER B O 1
ATOM 1945 N N . ALA B 1 57 ? 34.574 37.375 17.457 1.00 10.23 57 ALA B N 1
ATOM 1946 C CA . ALA B 1 57 ? 33.866 38.528 16.900 1.00 10.62 57 ALA B CA 1
ATOM 1947 C C . ALA B 1 57 ? 34.222 38.783 15.438 1.00 11.57 57 ALA B C 1
ATOM 1948 O O . ALA B 1 57 ? 35.266 38.323 14.945 1.00 11.16 57 ALA B O 1
ATOM 1950 N N . ARG B 1 58 ? 33.372 39.557 14.758 1.00 12.08 58 ARG B N 1
ATOM 1951 C CA . ARG B 1 58 ? 33.625 39.970 13.377 1.00 12.26 58 ARG B CA 1
ATOM 1952 C C . ARG B 1 58 ? 35.064 40.477 13.204 1.00 11.23 58 ARG B C 1
ATOM 1953 O O . ARG B 1 58 ? 35.559 41.274 14.019 1.00 10.68 58 ARG B O 1
ATOM 1961 N N . GLY B 1 59 ? 35.747 39.994 12.171 1.00 10.24 59 GLY B N 1
ATOM 1962 C CA . GLY B 1 59 ? 37.100 40.480 11.848 1.00 11.13 59 GLY B CA 1
ATOM 1963 C C . GLY B 1 59 ? 38.220 39.805 12.622 1.00 11.00 59 GLY B C 1
ATOM 1964 O O . GLY B 1 59 ? 39.413 40.051 12.353 1.00 11.18 59 GLY B O 1
ATOM 1965 N N . VAL B 1 60 ? 37.861 38.954 13.590 1.00 10.10 60 VAL B N 1
ATOM 1966 C CA . VAL B 1 60 ? 38.856 38.126 14.240 1.00 10.17 60 VAL B CA 1
ATOM 1967 C C . VAL B 1 60 ? 39.412 37.151 13.209 1.00 10.10 60 VAL B C 1
ATOM 1968 O O . VAL B 1 60 ? 38.670 36.548 12.429 1.00 10.49 60 VAL B O 1
ATOM 1972 N N . LEU B 1 61 ? 40.731 37.005 13.216 1.00 10.32 61 LEU B N 1
ATOM 1973 C CA . LEU B 1 61 ? 41.416 36.046 12.381 1.00 9.99 61 LEU B CA 1
ATOM 1974 C C . LEU B 1 61 ? 42.271 35.203 13.298 1.00 9.87 61 LEU B C 1
ATOM 1975 O O . LEU B 1 61 ? 43.024 35.757 14.095 1.00 9.80 61 LEU B O 1
ATOM 1980 N N . ARG B 1 62 ? 42.095 33.881 13.230 1.00 10.04 62 ARG B N 1
ATOM 1981 C CA . ARG B 1 62 ? 42.925 32.927 13.977 1.00 10.16 62 ARG B CA 1
ATOM 1982 C C . ARG B 1 62 ? 43.737 32.109 12.991 1.00 10.36 62 ARG B C 1
ATOM 1983 O O . ARG B 1 62 ? 43.202 31.553 12.030 1.00 10.61 62 ARG B O 1
ATOM 1991 N N . GLY B 1 63 ? 45.049 32.085 13.188 1.00 10.59 63 GLY B N 1
ATOM 1992 C CA . GLY B 1 63 ? 45.936 31.311 12.328 1.00 10.42 63 GLY B CA 1
ATOM 1993 C C . GLY B 1 63 ? 47.174 32.115 11.952 1.00 11.01 63 GLY B C 1
ATOM 1994 O O . GLY B 1 63 ? 47.367 33.226 12.466 1.00 10.91 63 GLY B O 1
ATOM 1995 N N . LEU B 1 64 ? 48.020 31.587 11.069 1.00 11.35 64 LEU B N 1
ATOM 1996 C CA . LEU B 1 64 ? 47.910 30.239 10.477 1.00 11.81 64 LEU B CA 1
ATOM 1997 C C . LEU B 1 64 ? 48.653 29.231 11.347 1.00 12.38 64 LEU B C 1
ATOM 1998 O O . LEU B 1 64 ? 49.851 29.377 11.533 1.00 13.36 64 LEU B O 1
ATOM 2003 N N . HIS B 1 65 ? 47.936 28.223 11.858 1.00 12.24 65 HIS B N 1
ATOM 2004 C CA . HIS B 1 65 ? 48.437 27.331 12.894 1.00 12.56 65 HIS B CA 1
ATOM 2005 C C . HIS B 1 65 ? 48.727 25.929 12.417 1.00 12.26 65 HIS B C 1
ATOM 2006 O O . HIS B 1 65 ? 48.027 25.386 11.550 1.00 11.73 65 HIS B O 1
ATOM 2013 N N . TYR B 1 66 ? 49.741 25.331 13.046 1.00 12.14 66 TYR B N 1
ATOM 2014 C CA . TYR B 1 66 ? 50.075 23.933 12.853 1.00 12.28 66 TYR B CA 1
ATOM 2015 C C . TYR B 1 66 ? 50.986 23.491 13.974 1.00 12.03 66 TYR B C 1
ATOM 2016 O O . TYR B 1 66 ? 51.622 24.337 14.614 1.00 11.64 66 TYR B O 1
ATOM 2025 N N . GLN B 1 67 ? 51.046 22.178 14.184 1.00 12.74 67 GLN B N 1
ATOM 2026 C CA . GLN B 1 67 ? 51.979 21.563 15.138 1.00 12.98 67 GLN B CA 1
ATOM 2027 C C . GLN B 1 67 ? 52.979 20.763 14.333 1.00 13.28 67 GLN B C 1
ATOM 2028 O O . GLN B 1 67 ? 52.591 19.929 13.516 1.00 12.24 67 GLN B O 1
ATOM 2034 N N . ILE B 1 68 ? 54.255 21.059 14.536 1.00 14.09 68 ILE B N 1
ATOM 2035 C CA . ILE B 1 68 ? 55.309 20.535 13.668 1.00 15.82 68 ILE B CA 1
ATOM 2036 C C . ILE B 1 68 ? 55.664 19.107 14.043 1.00 16.55 68 ILE B C 1
ATOM 2037 O O . ILE B 1 68 ? 56.143 18.333 13.198 1.00 17.19 68 ILE B O 1
ATOM 2042 N N . ARG B 1 69 ? 55.449 18.794 15.320 1.00 17.09 69 ARG B N 1
ATOM 2043 C CA . ARG B 1 69 ? 55.409 17.438 15.852 1.00 18.01 69 ARG B CA 1
ATOM 2044 C C . ARG B 1 69 ? 54.062 17.251 16.532 1.00 17.52 69 ARG B C 1
ATOM 2045 O O . ARG B 1 69 ? 53.409 18.236 16.894 1.00 17.19 69 ARG B O 1
ATOM 2053 N N . GLN B 1 70 ? 53.635 16.002 16.705 1.00 16.87 70 GLN B N 1
ATOM 2054 C CA . GLN B 1 70 ? 52.249 15.709 17.113 1.00 16.98 70 GLN B CA 1
ATOM 2055 C C . GLN B 1 70 ? 51.300 16.450 16.171 1.00 15.78 70 GLN B C 1
ATOM 2056 O O . GLN B 1 70 ? 50.350 17.113 16.599 1.00 15.22 70 GLN B O 1
ATOM 2062 N N . ALA B 1 71 ? 51.566 16.340 14.878 1.00 14.77 71 ALA B N 1
ATOM 2063 C CA . ALA B 1 71 ? 50.791 17.081 13.899 1.00 14.70 71 ALA B CA 1
ATOM 2064 C C . ALA B 1 71 ? 49.327 16.671 13.969 1.00 14.34 71 ALA B C 1
ATOM 2065 O O . ALA B 1 71 ? 49.028 15.510 14.199 1.00 14.61 71 ALA B O 1
ATOM 2067 N N . GLN B 1 72 ? 48.437 17.641 13.783 1.00 13.46 72 GLN B N 1
ATOM 2068 C CA . GLN B 1 72 ? 46.987 17.425 13.885 1.00 13.65 72 GLN B CA 1
ATOM 2069 C C . GLN B 1 72 ? 46.300 17.569 12.532 1.00 13.23 72 GLN B C 1
ATOM 2070 O O . GLN B 1 72 ? 46.351 18.639 11.909 1.00 14.70 72 GLN B O 1
ATOM 2076 N N . GLY B 1 73 ? 45.634 16.513 12.085 1.00 12.11 73 GLY B N 1
ATOM 2077 C CA . GLY B 1 73 ? 44.599 16.668 11.086 1.00 11.71 73 GLY B CA 1
ATOM 2078 C C . GLY B 1 73 ? 43.403 17.316 11.768 1.00 11.69 73 GLY B C 1
ATOM 2079 O O . GLY B 1 73 ? 43.153 17.078 12.948 1.00 11.17 73 GLY B O 1
ATOM 2080 N N . LYS B 1 74 ? 42.669 18.149 11.041 1.00 11.27 74 LYS B N 1
ATOM 2081 C CA . LYS B 1 74 ? 41.541 18.889 11.609 1.00 11.74 74 LYS B CA 1
ATOM 2082 C C . LYS B 1 74 ? 40.292 18.773 10.752 1.00 10.77 74 LYS B C 1
ATOM 2083 O O . LYS B 1 74 ? 40.360 18.911 9.541 1.00 11.53 74 LYS B O 1
ATOM 2089 N N . LEU B 1 75 ? 39.160 18.487 11.385 1.00 10.52 75 LEU B N 1
ATOM 2090 C CA . LEU B 1 75 ? 37.876 18.517 10.686 1.00 10.38 75 LEU B CA 1
ATOM 2091 C C . LEU B 1 75 ? 37.108 19.669 11.291 1.00 10.65 75 LEU B C 1
ATOM 2092 O O . LEU B 1 75 ? 36.721 19.609 12.478 1.00 10.77 75 LEU B O 1
ATOM 2097 N N . VAL B 1 76 ? 36.876 20.703 10.479 1.00 10.02 76 VAL B N 1
ATOM 2098 C CA . VAL B 1 76 ? 36.413 21.986 10.989 1.00 10.21 76 VAL B CA 1
ATOM 2099 C C . VAL B 1 76 ? 35.052 22.371 10.430 1.00 10.18 76 VAL B C 1
ATOM 2100 O O . VAL B 1 76 ? 34.717 22.053 9.284 1.00 10.92 76 VAL B O 1
ATOM 2104 N N . ARG B 1 77 ? 34.307 23.127 11.215 1.00 10.00 77 ARG B N 1
ATOM 2105 C CA . ARG B 1 77 ? 32.989 23.622 10.793 1.00 9.99 77 ARG B CA 1
ATOM 2106 C C . ARG B 1 77 ? 32.557 24.830 11.632 1.00 10.02 77 ARG B C 1
ATOM 2107 O O . ARG B 1 77 ? 33.131 25.095 12.685 1.00 10.60 77 ARG B O 1
ATOM 2115 N N . ALA B 1 78 ? 31.537 25.548 11.169 1.00 10.66 78 ALA B N 1
ATOM 2116 C CA . ALA B 1 78 ? 30.989 26.705 11.904 1.00 11.06 78 ALA B CA 1
ATOM 2117 C C . ALA B 1 78 ? 29.589 26.358 12.380 1.00 12.41 78 ALA B C 1
ATOM 2118 O O . ALA B 1 78 ? 28.754 25.951 11.579 1.00 13.55 78 ALA B O 1
ATOM 2120 N N . THR B 1 79 ? 29.322 26.517 13.673 1.00 12.27 79 THR B N 1
ATOM 2121 C CA . THR B 1 79 ? 27.980 26.285 14.208 1.00 13.09 79 THR B CA 1
ATOM 2122 C C . THR B 1 79 ? 27.188 27.560 14.497 1.00 13.43 79 THR B C 1
ATOM 2123 O O . THR B 1 79 ? 26.002 27.491 14.838 1.00 12.90 79 THR B O 1
ATOM 2127 N N . LEU B 1 80 ? 27.843 28.715 14.398 1.00 12.66 80 LEU B N 1
ATOM 2128 C CA . LEU B 1 80 ? 27.187 30.010 14.514 1.00 12.70 80 LEU B CA 1
ATOM 2129 C C . LEU B 1 80 ? 27.951 30.938 13.571 1.00 12.05 80 LEU B C 1
ATOM 2130 O O . LEU B 1 80 ? 29.181 30.935 13.555 1.00 11.33 80 LEU B O 1
ATOM 2135 N N . GLY B 1 81 ? 27.229 31.707 12.771 1.00 11.97 81 GLY B N 1
ATOM 2136 C CA . GLY B 1 81 ? 27.873 32.686 11.907 1.00 12.67 81 GLY B CA 1
ATOM 2137 C C . GLY B 1 81 ? 28.586 32.082 10.715 1.00 12.71 81 GLY B C 1
ATOM 2138 O O . GLY B 1 81 ? 28.266 30.977 10.282 1.00 12.90 81 GLY B O 1
ATOM 2139 N N . GLU B 1 82 ? 29.540 32.836 10.179 1.00 13.26 82 GLU B N 1
ATOM 2140 C CA . GLU B 1 82 ? 30.202 32.503 8.927 1.00 13.21 82 GLU B CA 1
ATOM 2141 C C . GLU B 1 82 ? 31.672 32.874 9.018 1.00 12.37 82 GLU B C 1
ATOM 2142 O O . GLU B 1 82 ? 32.026 33.961 9.498 1.00 12.55 82 GLU B O 1
ATOM 2148 N N . VAL B 1 83 ? 32.530 31.986 8.526 1.00 11.90 83 VAL B N 1
ATOM 2149 C CA . VAL B 1 83 ? 33.948 32.267 8.439 1.00 11.64 83 VAL B CA 1
ATOM 2150 C C . VAL B 1 83 ? 34.454 31.926 7.038 1.00 11.60 83 VAL B C 1
ATOM 2151 O O . VAL B 1 83 ? 33.811 31.155 6.309 1.00 11.34 83 VAL B O 1
ATOM 2155 N N . PHE B 1 84 ? 35.609 32.488 6.689 1.00 11.47 84 PHE B N 1
ATOM 2156 C CA . PHE B 1 84 ? 36.382 32.022 5.543 1.00 11.68 84 PHE B CA 1
ATOM 2157 C C . PHE B 1 84 ? 37.553 31.231 6.099 1.00 11.79 84 PHE B C 1
ATOM 2158 O O . PHE B 1 84 ? 38.358 31.765 6.867 1.00 11.93 84 PHE B O 1
ATOM 2166 N N . ASP B 1 85 ? 37.628 29.963 5.710 1.00 11.70 85 ASP B N 1
ATOM 2167 C CA . ASP B 1 85 ? 38.524 28.986 6.302 1.00 11.72 85 ASP B CA 1
ATOM 2168 C C . ASP B 1 85 ? 39.567 28.632 5.262 1.00 11.77 85 ASP B C 1
ATOM 2169 O O . ASP B 1 85 ? 39.222 28.409 4.095 1.00 12.56 85 ASP B O 1
ATOM 2174 N N . VAL B 1 86 ? 40.833 28.610 5.679 1.00 11.45 86 VAL B N 1
ATOM 2175 C CA . VAL B 1 86 ? 41.965 28.447 4.773 1.00 11.55 86 VAL B CA 1
ATOM 2176 C C . VAL B 1 86 ? 42.879 27.308 5.225 1.00 11.20 86 VAL B C 1
ATOM 2177 O O . VAL B 1 86 ? 43.165 27.154 6.420 1.00 11.33 86 VAL B O 1
ATOM 2181 N N . ALA B 1 87 ? 43.326 26.516 4.249 1.00 11.27 87 ALA B N 1
ATOM 2182 C CA . ALA B 1 87 ? 44.285 25.448 4.458 1.00 10.73 87 ALA B CA 1
ATOM 2183 C C . ALA B 1 87 ? 45.504 25.714 3.568 1.00 10.27 87 ALA B C 1
ATOM 2184 O O . ALA B 1 87 ? 45.348 25.953 2.373 1.00 10.17 87 ALA B O 1
ATOM 2186 N N . VAL B 1 88 ? 46.696 25.695 4.158 1.00 10.41 88 VAL B N 1
ATOM 2187 C CA . VAL B 1 88 ? 47.955 25.911 3.447 1.00 10.72 88 VAL B CA 1
ATOM 2188 C C . VAL B 1 88 ? 48.815 24.638 3.484 1.00 10.94 88 VAL B C 1
ATOM 2189 O O . VAL B 1 88 ? 49.127 24.139 4.558 1.00 11.91 88 VAL B O 1
ATOM 2193 N N . ASP B 1 89 ? 49.225 24.142 2.323 1.00 11.60 89 ASP B N 1
ATOM 2194 C CA . ASP B 1 89 ? 50.042 22.933 2.230 1.00 11.79 89 ASP B CA 1
ATOM 2195 C C . ASP B 1 89 ? 51.484 23.254 2.606 1.00 12.66 89 ASP B C 1
ATOM 2196 O O . ASP B 1 89 ? 52.145 24.021 1.905 1.00 12.25 89 ASP B O 1
ATOM 2201 N N . LEU B 1 90 ? 51.961 22.689 3.721 1.00 13.48 90 LEU B N 1
ATOM 2202 C CA . LEU B 1 90 ? 53.330 22.911 4.167 1.00 14.51 90 LEU B CA 1
ATOM 2203 C C . LEU B 1 90 ? 54.191 21.664 4.065 1.00 15.33 90 LEU B C 1
ATOM 2204 O O . LEU B 1 90 ? 55.210 21.559 4.763 1.00 15.12 90 LEU B O 1
ATOM 2209 N N . ARG B 1 91 ? 53.804 20.735 3.191 1.00 15.99 91 ARG B N 1
ATOM 2210 C CA . ARG B 1 91 ? 54.585 19.515 2.960 1.00 17.98 91 ARG B CA 1
ATOM 2211 C C . ARG B 1 91 ? 55.578 19.802 1.856 1.00 19.34 91 ARG B C 1
ATOM 2212 O O . ARG B 1 91 ? 55.189 20.014 0.712 1.00 18.81 91 ARG B O 1
ATOM 2220 N N . ARG B 1 92 ? 56.858 19.850 2.210 1.00 21.60 92 ARG B N 1
ATOM 2221 C CA . ARG B 1 92 ? 57.901 20.272 1.266 1.00 23.21 92 ARG B CA 1
ATOM 2222 C C . ARG B 1 92 ? 57.934 19.433 -0.017 1.00 23.40 92 ARG B C 1
ATOM 2223 O O . ARG B 1 92 ? 58.214 19.958 -1.093 1.00 23.74 92 ARG B O 1
ATOM 2231 N N . GLY B 1 93 ? 57.650 18.142 0.106 1.00 23.31 93 GLY B N 1
ATOM 2232 C CA . GLY B 1 93 ? 57.677 17.229 -1.032 1.00 23.14 93 GLY B CA 1
ATOM 2233 C C . GLY B 1 93 ? 56.424 17.233 -1.893 1.00 22.81 93 GLY B C 1
ATOM 2234 O O . GLY B 1 93 ? 56.386 16.599 -2.937 1.00 23.02 93 GLY B O 1
ATOM 2235 N N . SER B 1 94 ? 55.397 17.949 -1.463 1.00 21.96 94 SER B N 1
ATOM 2236 C CA . SER B 1 94 ? 54.131 17.994 -2.181 1.00 21.11 94 SER B CA 1
ATOM 2237 C C . SER B 1 94 ? 54.225 18.912 -3.383 1.00 20.48 94 SER B C 1
ATOM 2238 O O . SER B 1 94 ? 54.851 19.970 -3.293 1.00 19.27 94 SER B O 1
ATOM 2241 N N . PRO B 1 95 ? 53.543 18.552 -4.490 1.00 20.23 95 PRO B N 1
ATOM 2242 C CA . PRO B 1 95 ? 53.516 19.417 -5.669 1.00 19.82 95 PRO B CA 1
ATOM 2243 C C . PRO B 1 95 ? 52.708 20.696 -5.462 1.00 19.33 95 PRO B C 1
ATOM 2244 O O . PRO B 1 95 ? 52.810 21.618 -6.262 1.00 18.88 95 PRO B O 1
ATOM 2248 N N . THR B 1 96 ? 51.931 20.757 -4.381 1.00 18.64 96 THR B N 1
ATOM 2249 C CA . THR B 1 96 ? 51.180 21.960 -4.040 1.00 17.93 96 THR B CA 1
ATOM 2250 C C . THR B 1 96 ? 51.739 22.644 -2.785 1.00 17.22 96 THR B C 1
ATOM 2251 O O . THR B 1 96 ? 51.052 23.440 -2.147 1.00 15.71 96 THR B O 1
ATOM 2255 N N . PHE B 1 97 ? 52.992 22.341 -2.440 1.00 16.57 97 PHE B N 1
ATOM 2256 C CA . PHE B 1 97 ? 53.659 23.017 -1.335 1.00 16.57 97 PHE B CA 1
ATOM 2257 C C . PHE B 1 97 ? 53.533 24.524 -1.494 1.00 16.21 97 PHE B C 1
ATOM 2258 O O . PHE B 1 97 ? 53.876 25.077 -2.551 1.00 15.87 97 PHE B O 1
ATOM 2266 N N . GLY B 1 98 ? 53.044 25.183 -0.446 1.00 15.66 98 GLY B N 1
ATOM 2267 C CA . GLY B 1 98 ? 52.950 26.633 -0.409 1.00 15.36 98 GLY B CA 1
ATOM 2268 C C . GLY B 1 98 ? 51.717 27.204 -1.084 1.00 14.91 98 GLY B C 1
ATOM 2269 O O . GLY B 1 98 ? 51.560 28.425 -1.135 1.00 15.00 98 GLY B O 1
ATOM 2270 N N . GLN B 1 99 ? 50.859 26.336 -1.620 1.00 14.09 99 GLN B N 1
ATOM 2271 C CA . GLN B 1 99 ? 49.555 26.740 -2.130 1.00 14.28 99 GLN B CA 1
ATOM 2272 C C . GLN B 1 99 ? 48.514 26.655 -1.009 1.00 13.20 99 GLN B C 1
ATOM 2273 O O . GLN B 1 99 ? 48.727 26.001 0.009 1.00 12.57 99 GLN B O 1
ATOM 2279 N N . TRP B 1 100 ? 47.385 27.315 -1.215 1.00 12.35 100 TRP B N 1
ATOM 2280 C CA . TRP B 1 100 ? 46.310 27.278 -0.252 1.00 12.59 100 TRP B CA 1
ATOM 2281 C C . TRP B 1 100 ? 44.948 27.162 -0.957 1.00 11.74 100 TRP B C 1
ATOM 2282 O O . TRP B 1 100 ? 44.815 27.484 -2.145 1.00 10.90 100 TRP B O 1
ATOM 2293 N N . VAL B 1 101 ? 43.966 26.660 -0.209 1.00 11.84 101 VAL B N 1
ATOM 2294 C CA . VAL B 1 101 ? 42.570 26.662 -0.624 1.00 11.96 101 VAL B CA 1
ATOM 2295 C C . VAL B 1 101 ? 41.742 27.272 0.490 1.00 12.37 101 VAL B C 1
ATOM 2296 O O . VAL B 1 101 ? 42.108 27.188 1.677 1.00 12.82 101 VAL B O 1
ATOM 2300 N N . GLY B 1 102 ? 40.630 27.899 0.120 1.00 12.02 102 GLY B N 1
ATOM 2301 C CA . GLY B 1 102 ? 39.756 28.507 1.103 1.00 12.09 102 GLY B CA 1
ATOM 2302 C C . GLY B 1 102 ? 38.303 28.383 0.721 1.00 12.33 102 GLY B C 1
ATOM 2303 O O . GLY B 1 102 ? 37.952 28.404 -0.472 1.00 12.18 102 GLY B O 1
ATOM 2304 N N . GLU B 1 103 ? 37.456 28.259 1.732 1.00 12.13 103 GLU B N 1
ATOM 2305 C CA . GLU B 1 103 ? 36.022 28.116 1.528 1.00 12.55 103 GLU B CA 1
ATOM 2306 C C . GLU B 1 103 ? 35.289 28.851 2.639 1.00 12.21 103 GLU B C 1
ATOM 2307 O O . GLU B 1 103 ? 35.763 28.899 3.772 1.00 12.33 103 GLU B O 1
ATOM 2313 N N . ARG B 1 104 ? 34.114 29.376 2.317 1.00 12.02 104 ARG B N 1
ATOM 2314 C CA . ARG B 1 104 ? 33.221 29.922 3.332 1.00 12.89 104 ARG B CA 1
ATOM 2315 C C . ARG B 1 104 ? 32.438 28.794 4.021 1.00 12.00 104 ARG B C 1
ATOM 2316 O O . ARG B 1 104 ? 31.769 27.998 3.359 1.00 12.56 104 ARG B O 1
ATOM 2324 N N . LEU B 1 105 ? 32.569 28.718 5.342 1.00 10.98 105 LEU B N 1
ATOM 2325 C CA . LEU B 1 105 ? 31.852 27.741 6.159 1.00 11.35 105 LEU B CA 1
ATOM 2326 C C . LEU B 1 105 ? 30.947 28.515 7.089 1.00 11.24 105 LEU B C 1
ATOM 2327 O O . LEU B 1 105 ? 31.398 29.461 7.739 1.00 11.02 105 LEU B O 1
ATOM 2332 N N . SER B 1 106 ? 29.684 28.115 7.164 1.00 10.95 106 SER B N 1
ATOM 2333 C CA . SER B 1 106 ? 28.719 28.808 7.990 1.00 11.48 106 SER B CA 1
ATOM 2334 C C . SER B 1 106 ? 27.774 27.847 8.706 1.00 11.66 106 SER B C 1
ATOM 2335 O O . SER B 1 106 ? 27.676 26.659 8.355 1.00 11.09 106 SER B O 1
ATOM 2338 N N . ALA B 1 107 ? 27.092 28.381 9.716 1.00 11.69 107 ALA B N 1
ATOM 2339 C CA . ALA B 1 107 ? 26.071 27.632 10.441 1.00 12.62 107 ALA B CA 1
ATOM 2340 C C . ALA B 1 107 ? 24.981 27.214 9.497 1.00 13.20 107 ALA B C 1
ATOM 2341 O O . ALA B 1 107 ? 24.399 26.129 9.640 1.00 14.57 107 ALA B O 1
ATOM 2343 N N . GLU B 1 108 ? 24.726 28.072 8.507 1.00 14.04 108 GLU B N 1
ATOM 2344 C CA . GLU B 1 108 ? 23.664 27.847 7.550 1.00 14.54 108 GLU B CA 1
ATOM 2345 C C . GLU B 1 108 ? 24.053 26.817 6.474 1.00 14.51 108 GLU B C 1
ATOM 2346 O O . GLU B 1 108 ? 23.284 25.904 6.187 1.00 14.97 108 GLU B O 1
ATOM 2352 N N . ASN B 1 109 ? 25.247 26.930 5.897 1.00 13.78 109 ASN B N 1
ATOM 2353 C CA . ASN B 1 109 ? 25.634 26.023 4.806 1.00 13.13 109 ASN B CA 1
ATOM 2354 C C . ASN B 1 109 ? 26.110 24.662 5.316 1.00 12.40 109 ASN B C 1
ATOM 2355 O O . ASN B 1 109 ? 26.082 23.680 4.591 1.00 12.37 109 ASN B O 1
ATOM 2360 N N . LYS B 1 110 ? 26.480 24.613 6.592 1.00 11.56 110 LYS B N 1
ATOM 2361 C CA . LYS B 1 110 ? 26.880 23.387 7.273 1.00 12.27 110 LYS B CA 1
ATOM 2362 C C . LYS B 1 110 ? 28.064 22.667 6.619 1.00 11.75 110 LYS B C 1
ATOM 2363 O O . LYS B 1 110 ? 28.324 21.512 6.903 1.00 12.14 110 LYS B O 1
ATOM 2369 N N . ARG B 1 111 ? 28.854 23.402 5.845 1.00 11.59 111 ARG B N 1
ATOM 2370 C CA . ARG B 1 111 ? 30.001 22.825 5.209 1.00 12.54 111 ARG B CA 1
ATOM 2371 C C . ARG B 1 111 ? 31.118 22.645 6.219 1.00 12.13 111 ARG B C 1
ATOM 2372 O O . ARG B 1 111 ? 31.222 23.402 7.197 1.00 10.24 111 ARG B O 1
ATOM 2380 N N . GLN B 1 112 ? 31.937 21.626 5.962 1.00 11.87 112 GLN B N 1
ATOM 2381 C CA . GLN B 1 112 ? 33.075 21.296 6.807 1.00 12.23 112 GLN B CA 1
ATOM 2382 C C . GLN B 1 112 ? 34.290 21.092 5.951 1.00 12.43 112 GLN B C 1
ATOM 2383 O O . GLN B 1 112 ? 34.169 20.633 4.817 1.00 12.25 112 GLN B O 1
ATOM 2389 N N . MET B 1 113 ? 35.467 21.401 6.482 1.00 12.78 113 MET B N 1
ATOM 2390 C CA . MET B 1 113 ? 36.710 21.093 5.777 1.00 13.55 113 MET B CA 1
ATOM 2391 C C . MET B 1 113 ? 37.575 20.116 6.557 1.00 11.90 113 MET B C 1
ATOM 2392 O O . MET B 1 113 ? 37.805 20.292 7.749 1.00 10.97 113 MET B O 1
ATOM 2397 N N . TRP B 1 114 ? 38.049 19.087 5.866 1.00 11.58 114 TRP B N 1
ATOM 2398 C CA . TRP B 1 114 ? 39.035 18.176 6.399 1.00 11.65 114 TRP B CA 1
ATOM 2399 C C . TRP B 1 114 ? 40.393 18.643 5.891 1.00 11.71 114 TRP B C 1
ATOM 2400 O O . TRP B 1 114 ? 40.622 18.704 4.673 1.00 10.78 114 TRP B O 1
ATOM 2411 N N . ILE B 1 115 ? 41.260 18.968 6.844 1.00 12.16 115 ILE B N 1
ATOM 2412 C CA . ILE B 1 115 ? 42.587 19.510 6.608 1.00 12.26 115 ILE B CA 1
ATOM 2413 C C . ILE B 1 115 ? 43.595 18.577 7.288 1.00 11.97 115 ILE B C 1
ATOM 2414 O O . ILE B 1 115 ? 43.794 18.620 8.504 1.00 12.19 115 ILE B O 1
ATOM 2419 N N . PRO B 1 116 ? 44.234 17.717 6.505 1.00 12.34 116 PRO B N 1
ATOM 2420 C CA . PRO B 1 116 ? 45.100 16.703 7.096 1.00 12.26 116 PRO B CA 1
ATOM 2421 C C . PRO B 1 116 ? 46.350 17.259 7.755 1.00 11.97 116 PRO B C 1
ATOM 2422 O O . PRO B 1 116 ? 46.711 18.416 7.556 1.00 11.69 116 PRO B O 1
ATOM 2426 N N . ALA B 1 117 ? 47.003 16.423 8.543 1.00 12.17 117 ALA B N 1
ATOM 2427 C CA . ALA B 1 117 ? 48.337 16.744 9.054 1.00 12.55 117 ALA B CA 1
ATOM 2428 C C . ALA B 1 117 ? 49.262 17.199 7.904 1.00 12.43 117 ALA B C 1
ATOM 2429 O O . ALA B 1 117 ? 49.240 16.631 6.794 1.00 13.33 117 ALA B O 1
ATOM 2431 N N . GLY B 1 118 ? 50.064 18.232 8.148 1.00 12.03 118 GLY B N 1
ATOM 2432 C CA . GLY B 1 118 ? 50.985 18.731 7.131 1.00 12.06 118 GLY B CA 1
ATOM 2433 C C . GLY B 1 118 ? 50.570 20.079 6.579 1.00 12.47 118 GLY B C 1
ATOM 2434 O O . GLY B 1 118 ? 51.288 20.673 5.765 1.00 12.99 118 GLY B O 1
ATOM 2435 N N . PHE B 1 119 ? 49.416 20.562 7.034 1.00 11.95 119 PHE B N 1
ATOM 2436 C CA . PHE B 1 119 ? 48.855 21.838 6.590 1.00 11.86 119 PHE B CA 1
ATOM 2437 C C . PHE B 1 119 ? 48.828 22.845 7.726 1.00 11.99 119 PHE B C 1
ATOM 2438 O O . PHE B 1 119 ? 48.728 22.463 8.896 1.00 12.41 119 PHE B O 1
ATOM 2446 N N . ALA B 1 120 ? 48.892 24.125 7.367 1.00 11.69 120 ALA B N 1
ATOM 2447 C CA . ALA B 1 120 ? 48.533 25.206 8.279 1.00 11.69 120 ALA B CA 1
ATOM 2448 C C . ALA B 1 120 ? 47.069 25.583 8.034 1.00 11.68 120 ALA B C 1
ATOM 2449 O O . ALA B 1 120 ? 46.528 25.414 6.921 1.00 12.30 120 ALA B O 1
ATOM 2451 N N . HIS B 1 121 ? 46.413 26.049 9.083 1.00 11.26 121 HIS B N 1
ATOM 2452 C CA . HIS B 1 121 ? 44.996 26.329 9.049 1.00 11.25 121 HIS B CA 1
ATOM 2453 C C . HIS B 1 121 ? 44.727 27.681 9.690 1.00 10.78 121 HIS B C 1
ATOM 2454 O O . HIS B 1 121 ? 45.334 28.028 10.712 1.00 10.94 121 HIS B O 1
ATOM 2461 N N . GLY B 1 122 ? 43.774 28.408 9.123 1.00 10.92 122 GLY B N 1
ATOM 2462 C CA . GLY B 1 122 ? 43.314 29.648 9.730 1.00 10.49 122 GLY B CA 1
ATOM 2463 C C . GLY B 1 122 ? 41.928 30.002 9.247 1.00 10.87 122 GLY B C 1
ATOM 2464 O O . GLY B 1 122 ? 41.454 29.450 8.257 1.00 10.73 122 GLY B O 1
ATOM 2465 N N . PHE B 1 123 ? 41.276 30.916 9.961 1.00 10.29 123 PHE B N 1
ATOM 2466 C CA . PHE B 1 123 ? 39.983 31.421 9.532 1.00 10.33 123 PHE B CA 1
ATOM 2467 C C . PHE B 1 123 ? 39.803 32.878 9.948 1.00 10.76 123 PHE B C 1
ATOM 2468 O O . PHE B 1 123 ? 40.463 33.352 10.873 1.00 11.32 123 PHE B O 1
ATOM 2476 N N . VAL B 1 124 ? 38.935 33.573 9.224 1.00 10.89 124 VAL B N 1
ATOM 2477 C CA . VAL B 1 124 ? 38.524 34.933 9.559 1.00 10.45 124 VAL B CA 1
ATOM 2478 C C . VAL B 1 124 ? 37.003 34.971 9.650 1.00 10.90 124 VAL B C 1
ATOM 2479 O O . VAL B 1 124 ? 36.314 34.338 8.844 1.00 10.74 124 VAL B O 1
ATOM 2483 N N . VAL B 1 125 ? 36.501 35.744 10.617 1.00 10.14 125 VAL B N 1
ATOM 2484 C CA . VAL B 1 125 ? 35.081 35.833 10.893 1.00 10.41 125 VAL B CA 1
ATOM 2485 C C . VAL B 1 125 ? 34.461 36.917 10.026 1.00 10.45 125 VAL B C 1
ATOM 2486 O O . VAL B 1 125 ? 34.923 38.083 1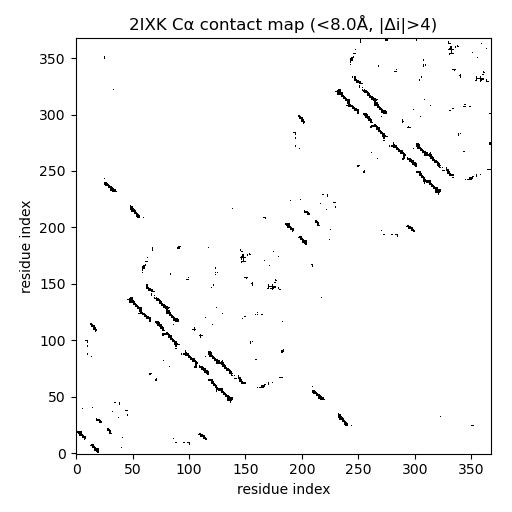0.016 1.00 10.69 125 VAL B O 1
ATOM 2490 N N . LEU B 1 126 ? 33.416 36.531 9.306 1.00 10.61 126 LEU B N 1
ATOM 2491 C CA . LEU B 1 126 ? 32.684 37.438 8.415 1.00 11.77 126 LEU B CA 1
ATOM 2492 C C . LEU B 1 126 ? 31.421 38.009 9.060 1.00 12.33 126 LEU B C 1
ATOM 2493 O O . LEU B 1 126 ? 30.997 39.113 8.720 1.00 13.03 126 LEU B O 1
ATOM 2498 N N . SER B 1 127 ? 30.857 37.280 10.016 1.00 12.07 127 SER B N 1
ATOM 2499 C CA . SER B 1 127 ? 29.586 37.639 10.650 1.00 12.64 127 SER B CA 1
ATOM 2500 C C . SER B 1 127 ? 29.845 38.414 11.945 1.00 12.82 127 SER B C 1
ATOM 2501 O O . SER B 1 127 ? 30.990 38.570 12.339 1.00 12.35 127 SER B O 1
ATOM 2504 N N . GLU B 1 128 ? 28.792 38.888 12.619 1.00 13.82 128 GLU B N 1
ATOM 2505 C CA . GLU B 1 128 ? 28.970 39.649 13.873 1.00 13.74 128 GLU B CA 1
ATOM 2506 C C . GLU B 1 128 ? 29.772 38.834 14.906 1.00 13.06 128 GLU B C 1
ATOM 2507 O O . GLU B 1 128 ? 30.686 39.356 15.587 1.00 11.71 128 GLU B O 1
ATOM 2513 N N . TYR B 1 129 ? 29.381 37.570 15.041 1.00 12.34 129 TYR B N 1
ATOM 2514 C CA . TYR B 1 129 ? 30.131 36.570 15.802 1.00 12.49 129 TYR B CA 1
ATOM 2515 C C . TYR B 1 129 ? 30.114 35.252 15.030 1.00 11.83 129 TYR B C 1
ATOM 2516 O O . TYR B 1 129 ? 29.188 34.987 14.278 1.00 11.52 129 TYR B O 1
ATOM 2525 N N . ALA B 1 130 ? 31.116 34.413 15.265 1.00 10.81 130 ALA B N 1
ATOM 2526 C CA . ALA B 1 130 ? 31.119 33.065 14.732 1.00 10.78 130 ALA B CA 1
ATOM 2527 C C . ALA B 1 130 ? 31.621 32.114 15.799 1.00 10.88 130 ALA B C 1
ATOM 2528 O O . ALA B 1 130 ? 32.481 32.473 16.623 1.00 11.44 130 ALA B O 1
ATOM 2530 N N . GLU B 1 131 ? 31.052 30.920 15.803 1.00 10.47 131 GLU B N 1
ATOM 2531 C CA . GLU B 1 131 ? 31.522 29.834 16.641 1.00 10.20 131 GLU B CA 1
ATOM 2532 C C . GLU B 1 131 ? 31.991 28.716 15.741 1.00 10.05 131 GLU B C 1
ATOM 2533 O O . GLU B 1 131 ? 31.300 28.293 14.798 1.00 10.47 131 GLU B O 1
ATOM 2539 N N . PHE B 1 132 ? 33.203 28.284 16.037 1.00 10.28 132 PHE B N 1
ATOM 2540 C CA . PHE B 1 132 ? 33.990 27.405 15.204 1.00 10.43 132 PHE B CA 1
ATOM 2541 C C . PHE B 1 132 ? 34.346 26.167 16.018 1.00 10.92 132 PHE B C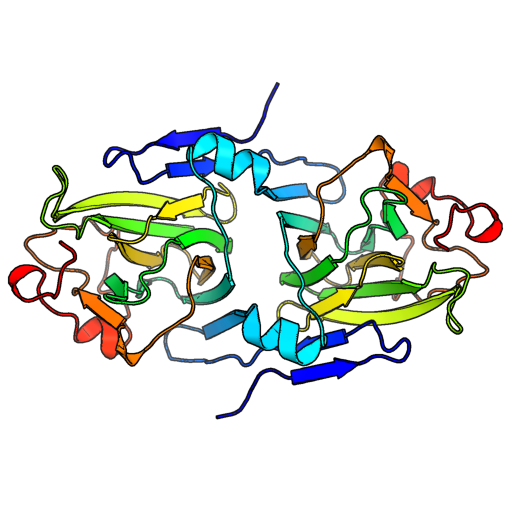 1
ATOM 2542 O O . PHE B 1 132 ? 34.858 26.276 17.147 1.00 11.30 132 PHE B O 1
ATOM 2550 N N . LEU B 1 133 ? 34.036 24.995 15.464 1.00 10.60 133 LEU B N 1
ATOM 2551 C CA . LEU B 1 133 ? 34.269 23.733 16.136 1.00 11.63 133 LEU B CA 1
ATOM 2552 C C . LEU B 1 133 ? 35.186 22.940 15.264 1.00 12.48 133 LEU B C 1
ATOM 2553 O O . LEU B 1 133 ? 35.030 22.938 14.028 1.00 12.53 133 LEU B O 1
ATOM 2558 N N . TYR B 1 134 ? 36.142 22.254 15.880 1.00 12.73 134 TYR B N 1
ATOM 2559 C CA . TYR B 1 134 ? 36.931 21.320 15.115 1.00 13.60 134 TYR B CA 1
ATOM 2560 C C . TYR B 1 134 ? 37.403 20.151 15.920 1.00 13.20 134 TYR B C 1
ATOM 2561 O O . TYR B 1 134 ? 37.537 20.233 17.125 1.00 13.79 134 TYR B O 1
ATOM 2570 N N . LYS B 1 135 ? 37.600 19.048 15.216 1.00 12.23 135 LYS B N 1
ATOM 2571 C CA . LYS B 1 135 ? 38.046 17.798 15.803 1.00 11.99 135 LYS B CA 1
ATOM 2572 C C . LYS B 1 135 ? 39.486 17.659 15.365 1.00 11.49 135 LYS B C 1
ATOM 2573 O O . LYS B 1 135 ? 39.789 17.996 14.223 1.00 10.67 135 LYS B O 1
ATOM 2579 N N . THR B 1 136 ? 40.361 17.153 16.244 1.00 11.01 136 THR B N 1
ATOM 2580 C CA . THR B 1 136 ? 41.777 16.990 15.906 1.00 11.54 136 THR B CA 1
ATOM 2581 C C . THR B 1 136 ? 42.243 15.543 16.088 1.00 10.92 136 THR B C 1
ATOM 2582 O O . THR B 1 136 ? 41.774 14.841 16.965 1.00 10.34 136 THR B O 1
ATOM 2586 N N . THR B 1 137 ? 43.185 15.106 15.259 1.00 10.55 137 THR B N 1
ATOM 2587 C CA . THR B 1 137 ? 43.680 13.725 15.313 1.00 11.06 137 THR B CA 1
ATOM 2588 C C . THR B 1 137 ? 44.783 13.495 16.341 1.00 11.31 137 THR B C 1
ATOM 2589 O O . THR B 1 137 ? 45.200 12.346 16.570 1.00 11.55 137 THR B O 1
ATOM 2593 N N . ASP B 1 138 ? 45.282 14.568 16.942 1.00 11.53 138 ASP B N 1
ATOM 2594 C CA . ASP B 1 138 ? 46.247 14.444 18.041 1.00 11.90 138 ASP B CA 1
ATOM 2595 C C . ASP B 1 138 ? 46.007 15.589 19.007 1.00 11.53 138 ASP B C 1
ATOM 2596 O O . ASP B 1 138 ? 45.263 16.556 18.714 1.00 11.62 138 ASP B O 1
ATOM 2601 N N . PHE B 1 139 ? 46.628 15.484 20.161 1.00 11.43 139 PHE B N 1
ATOM 2602 C CA . PHE B 1 139 ? 46.406 16.440 21.235 1.00 12.14 139 PHE B CA 1
ATOM 2603 C C . PHE B 1 139 ? 47.192 17.730 21.033 1.00 12.00 139 PHE B C 1
ATOM 2604 O O . PHE B 1 139 ? 48.222 17.751 20.382 1.00 11.81 139 PHE B O 1
ATOM 2612 N N . TRP B 1 140 ? 46.674 18.796 21.622 1.00 13.21 140 TRP B N 1
ATOM 2613 C CA . TRP B 1 140 ? 47.364 20.072 21.728 1.00 13.33 140 TRP B CA 1
ATOM 2614 C C . TRP B 1 140 ? 48.738 19.861 22.341 1.00 13.42 140 TRP B C 1
ATOM 2615 O O . TRP B 1 140 ? 48.878 19.193 23.359 1.00 13.13 140 TRP B O 1
ATOM 2626 N N . ALA B 1 141 ? 49.747 20.420 21.692 1.00 14.03 141 ALA B N 1
ATOM 2627 C CA . ALA B 1 141 ? 51.119 20.361 22.178 1.00 14.62 141 ALA B CA 1
ATOM 2628 C C . ALA B 1 141 ? 51.710 21.739 21.959 1.00 15.01 141 ALA B C 1
ATOM 2629 O O . ALA B 1 141 ? 52.272 22.008 20.904 1.00 15.80 141 ALA B O 1
ATOM 2631 N N . PRO B 1 142 ? 51.564 22.625 22.956 1.00 15.64 142 PRO B N 1
ATOM 2632 C CA . PRO B 1 142 ? 51.951 24.009 22.746 1.00 16.10 142 PRO B CA 1
ATOM 2633 C C . PRO B 1 142 ? 53.434 24.176 22.415 1.00 16.23 142 PRO B C 1
ATOM 2634 O O . PRO B 1 142 ? 53.778 25.108 21.689 1.00 16.84 142 PRO B O 1
ATOM 2638 N N . GLU B 1 143 ? 54.290 23.277 22.912 1.00 16.64 143 GLU B N 1
ATOM 2639 C CA . GLU B 1 143 ? 55.725 23.307 22.589 1.00 16.69 143 GLU B CA 1
ATOM 2640 C C . GLU B 1 143 ? 55.982 23.129 21.084 1.00 16.54 143 GLU B C 1
ATOM 2641 O O . GLU B 1 143 ? 56.970 23.646 20.558 1.00 16.46 143 GLU B O 1
ATOM 2647 N N . HIS B 1 144 ? 55.073 22.426 20.400 1.00 15.77 144 HIS B N 1
ATOM 2648 C CA . HIS B 1 144 ? 55.198 22.142 18.972 1.00 15.56 144 HIS B CA 1
ATOM 2649 C C . HIS B 1 144 ? 54.389 23.081 18.072 1.00 14.90 144 HIS B C 1
ATOM 2650 O O . HIS B 1 144 ? 54.422 22.948 16.846 1.00 14.51 144 HIS B O 1
ATOM 2657 N N . GLU B 1 145 ? 53.643 24.002 18.672 1.00 14.57 145 GLU B N 1
ATOM 2658 C CA . GLU B 1 145 ? 52.827 24.928 17.901 1.00 14.85 145 GLU B CA 1
ATOM 2659 C C . GLU B 1 145 ? 53.699 25.888 17.117 1.00 14.10 145 GLU B C 1
ATOM 2660 O O . GLU B 1 145 ? 54.711 26.388 17.620 1.00 13.58 145 GLU B O 1
ATOM 2666 N N . ARG B 1 146 ? 53.303 26.141 15.881 1.00 13.47 146 ARG B N 1
ATOM 2667 C CA . ARG B 1 146 ? 53.992 27.086 15.030 1.00 13.46 146 ARG B CA 1
ATOM 2668 C C . ARG B 1 146 ? 52.941 27.946 14.368 1.00 13.02 146 ARG B C 1
ATOM 2669 O O . ARG B 1 146 ? 51.778 27.556 14.270 1.00 11.75 146 ARG B O 1
ATOM 2677 N N . CYS B 1 147 ? 53.350 29.116 13.899 1.00 12.67 147 CYS B N 1
ATOM 2678 C CA . CYS B 1 147 ? 52.419 30.032 13.270 1.00 12.71 147 CYS B CA 1
ATOM 2679 C C . CYS B 1 147 ? 53.103 30.754 12.137 1.00 12.13 147 CYS B C 1
ATOM 2680 O O . CYS B 1 147 ? 54.227 31.226 12.312 1.00 11.51 147 CYS B O 1
ATOM 2683 N N . ILE B 1 148 ? 52.411 30.839 11.004 1.00 11.80 148 ILE B N 1
ATOM 2684 C CA . ILE B 1 148 ? 52.785 31.691 9.876 1.00 12.22 148 ILE B CA 1
ATOM 2685 C C . ILE B 1 148 ? 51.809 32.864 9.840 1.00 11.96 148 ILE B C 1
ATOM 2686 O O . ILE B 1 148 ? 50.589 32.687 9.992 1.00 10.83 148 ILE B O 1
ATOM 2691 N N . VAL B 1 149 ? 52.348 34.064 9.653 1.00 12.18 149 VAL B N 1
ATOM 2692 C CA . VAL B 1 149 ? 51.556 35.284 9.774 1.00 12.43 149 VAL B CA 1
ATOM 2693 C C . VAL B 1 149 ? 50.517 35.354 8.647 1.00 12.31 149 VAL B C 1
ATOM 2694 O O . VAL B 1 149 ? 50.823 35.042 7.499 1.00 11.73 149 VAL B O 1
ATOM 2698 N N . TRP B 1 150 ? 49.291 35.741 8.999 1.00 12.35 150 TRP B N 1
ATOM 2699 C CA . TRP B 1 150 ? 48.148 35.779 8.073 1.00 12.70 150 TRP B CA 1
ATOM 2700 C C . TRP B 1 150 ? 48.430 36.455 6.731 1.00 12.70 150 TRP B C 1
ATOM 2701 O O . TRP B 1 150 ? 47.955 36.004 5.697 1.00 11.27 150 TRP B O 1
ATOM 2712 N N . ASN B 1 151 ? 49.204 37.535 6.760 1.00 12.71 151 ASN B N 1
ATOM 2713 C CA . ASN B 1 151 ? 49.401 38.357 5.567 1.00 14.01 151 ASN B CA 1
ATOM 2714 C C . ASN B 1 151 ? 50.738 38.119 4.885 1.00 14.39 151 ASN B C 1
ATOM 2715 O O . ASN B 1 151 ? 51.244 38.990 4.160 1.00 13.32 151 ASN B O 1
ATOM 2720 N N . ASP B 1 152 ? 51.282 36.921 5.074 1.00 15.25 152 ASP B N 1
ATOM 2721 C CA . ASP B 1 152 ? 52.523 36.566 4.436 1.00 16.09 152 ASP B CA 1
ATOM 2722 C C . ASP B 1 152 ? 52.473 36.868 2.936 1.00 16.36 152 ASP B C 1
ATOM 2723 O O . ASP B 1 152 ? 51.540 36.446 2.240 1.00 15.05 152 ASP B O 1
ATOM 2728 N N . PRO B 1 153 ? 53.484 37.593 2.434 1.00 17.30 153 PRO B N 1
ATOM 2729 C CA . PRO B 1 153 ? 53.429 38.035 1.049 1.00 18.43 153 PRO B CA 1
ATOM 2730 C C . PRO B 1 153 ? 53.723 36.948 0.015 1.00 19.46 153 PRO B C 1
ATOM 2731 O O . PRO B 1 153 ? 53.471 37.170 -1.174 1.00 19.89 153 PRO B O 1
ATOM 2735 N N . GLU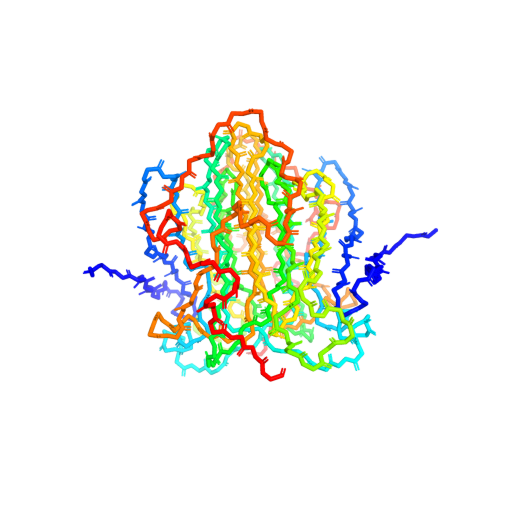 B 1 154 ? 54.265 35.797 0.429 1.00 19.30 154 GLU B N 1
ATOM 2736 C CA . GLU B 1 154 ? 54.501 34.705 -0.522 1.00 20.00 154 GLU B CA 1
ATOM 2737 C C . GLU B 1 154 ? 53.247 33.851 -0.671 1.00 19.73 154 GLU B C 1
ATOM 2738 O O . GLU B 1 154 ? 52.908 33.429 -1.770 1.00 19.01 154 GLU B O 1
ATOM 2744 N N . LEU B 1 155 ? 52.554 33.606 0.436 1.00 19.48 155 LEU B N 1
ATOM 2745 C CA . LEU 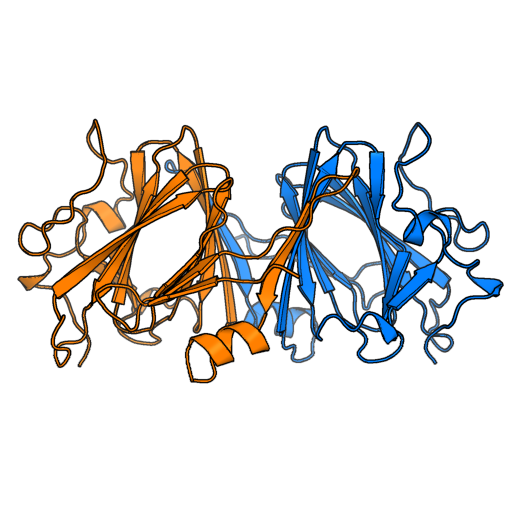B 1 155 ? 51.320 32.824 0.388 1.00 19.89 155 LEU B CA 1
ATOM 2746 C C . LEU B 1 155 ? 50.201 33.556 -0.310 1.00 19.80 155 LEU B C 1
ATOM 2747 O O . LEU B 1 155 ? 49.396 32.933 -0.983 1.00 19.62 155 LEU B O 1
ATOM 2752 N N . LYS B 1 156 ? 50.134 34.869 -0.111 1.00 20.47 156 LYS B N 1
ATOM 2753 C CA . LYS B 1 156 ? 49.178 35.731 -0.806 1.00 21.52 156 LYS B CA 1
ATOM 2754 C C . LYS B 1 156 ? 47.753 35.239 -0.626 1.00 21.05 156 LYS B C 1
ATOM 2755 O O . LYS B 1 156 ? 47.032 35.009 -1.599 1.00 20.35 156 LYS B O 1
ATOM 2761 N N . ILE B 1 157 ? 47.350 35.092 0.633 1.00 20.69 157 ILE B N 1
ATOM 2762 C CA . ILE B 1 157 ? 45.998 34.661 0.944 1.00 21.24 157 ILE B CA 1
ATOM 2763 C C . ILE B 1 157 ? 45.054 35.827 0.853 1.00 21.80 157 ILE B C 1
ATOM 2764 O O . ILE B 1 157 ? 45.298 36.878 1.443 1.00 21.05 157 ILE B O 1
ATOM 2769 N N . ASP B 1 158 ? 43.958 35.618 0.128 1.00 23.33 158 ASP B N 1
ATOM 2770 C CA . ASP B 1 158 ? 42.971 36.669 -0.100 1.00 24.47 158 ASP B CA 1
ATOM 2771 C C . ASP B 1 158 ? 41.909 36.585 1.003 1.00 24.46 158 ASP B C 1
ATOM 2772 O O . ASP B 1 158 ? 40.876 35.951 0.834 1.00 24.99 158 ASP B O 1
ATOM 2777 N N . TRP B 1 159 ? 42.183 37.191 2.148 1.00 24.77 159 TRP B N 1
ATOM 2778 C CA . TRP B 1 159 ? 41.226 37.165 3.247 1.00 25.38 159 TRP B CA 1
ATOM 2779 C C . TRP B 1 159 ? 40.137 38.178 2.910 1.00 27.26 159 TRP B C 1
ATOM 2780 O O . TRP B 1 159 ? 40.464 39.316 2.555 1.00 27.45 159 TRP B O 1
ATOM 2791 N N . PRO B 1 160 ? 38.849 37.779 2.985 1.00 29.55 160 PRO B N 1
ATOM 2792 C CA . PRO B 1 160 ? 37.793 38.789 2.779 1.00 31.25 160 PRO B CA 1
ATOM 2793 C C . PRO B 1 160 ? 37.608 39.666 4.023 1.00 33.39 160 PRO B C 1
ATOM 2794 O O . PRO B 1 160 ? 36.746 39.395 4.872 1.00 34.34 160 PRO B O 1
ATOM 2798 N N . LEU B 1 161 ? 38.457 40.683 4.141 1.00 35.00 161 LEU B N 1
ATOM 2799 C CA . LEU B 1 161 ? 38.421 41.628 5.250 1.00 36.21 161 LEU B CA 1
ATOM 2800 C C . LEU B 1 161 ? 38.127 43.007 4.682 1.00 37.51 161 LEU B C 1
ATOM 2801 O O . LEU B 1 161 ? 38.472 43.301 3.540 1.00 37.92 161 LEU B O 1
ATOM 2806 N N . GLN B 1 162 ? 37.498 43.841 5.495 1.00 38.32 162 GLN B N 1
ATOM 2807 C CA . GLN B 1 162 ? 37.166 45.199 5.115 1.00 38.56 162 GLN B CA 1
ATOM 2808 C C . GLN B 1 162 ? 37.919 46.171 6.025 1.00 38.09 162 GLN B C 1
ATOM 2809 O O . GLN B 1 162 ? 37.719 47.381 5.968 1.00 38.65 162 GLN B O 1
ATOM 2815 N N . ASP B 1 163 ? 38.813 45.621 6.837 1.00 36.70 163 ASP B N 1
ATOM 2816 C CA . ASP B 1 163 ? 39.453 46.342 7.917 1.00 35.06 163 ASP B CA 1
ATOM 2817 C C . ASP B 1 163 ? 40.626 45.470 8.366 1.00 33.20 163 ASP B C 1
ATOM 2818 O O . ASP B 1 163 ? 40.729 44.312 7.957 1.00 33.38 163 ASP B O 1
ATOM 2823 N N . ALA B 1 164 ? 41.492 46.011 9.209 1.00 30.19 164 ALA B N 1
ATOM 2824 C CA . ALA B 1 164 ? 42.602 45.236 9.748 1.00 27.72 164 ALA B CA 1
ATOM 2825 C C . ALA B 1 164 ? 42.016 44.133 10.624 1.00 25.07 164 ALA B C 1
ATOM 2826 O O . ALA B 1 164 ? 41.015 44.357 11.305 1.00 23.07 164 ALA B O 1
ATOM 2828 N N . PRO B 1 165 ? 42.638 42.947 10.615 1.00 22.48 165 PRO B N 1
ATOM 2829 C CA . PRO B 1 165 ? 42.070 41.860 11.410 1.00 21.41 165 PRO B CA 1
ATOM 2830 C C . PRO B 1 165 ? 42.371 42.034 12.878 1.00 18.82 165 PRO B C 1
ATOM 2831 O O . PRO B 1 165 ? 43.324 42.737 13.256 1.00 17.47 165 PRO B O 1
ATOM 2835 N N . LEU B 1 166 ? 41.577 41.370 13.708 1.00 16.38 166 LEU B N 1
ATOM 2836 C CA . LEU B 1 166 ? 41.801 41.386 15.128 1.00 15.22 166 LEU B CA 1
ATOM 2837 C C . LEU B 1 166 ? 42.514 40.076 15.438 1.00 14.27 166 LEU B C 1
ATOM 2838 O O . LEU B 1 166 ? 41.945 38.994 15.260 1.00 13.94 166 LEU B O 1
ATOM 2843 N N . LEU B 1 167 ? 43.774 40.195 15.846 1.00 13.44 167 LEU B N 1
ATOM 2844 C CA . LEU B 1 167 ? 44.658 39.055 16.050 1.00 12.88 167 LEU B CA 1
ATOM 2845 C C . LEU B 1 167 ? 45.094 38.881 17.496 1.00 12.31 167 LEU B C 1
ATOM 2846 O O . LEU B 1 167 ? 45.282 39.851 18.223 1.00 11.24 167 LEU B O 1
ATOM 2851 N N . SER B 1 168 ? 45.287 37.636 17.909 1.00 11.66 168 SER B N 1
ATOM 2852 C CA . SER B 1 168 ? 45.991 37.373 19.152 1.00 11.97 168 SER B CA 1
ATOM 2853 C C . SER B 1 168 ? 47.445 37.843 18.992 1.00 11.96 168 SER B C 1
ATOM 2854 O O . SER B 1 168 ? 47.940 38.005 17.872 1.00 10.58 168 SER B O 1
ATOM 2857 N N . GLU B 1 169 ? 48.133 38.031 20.107 1.00 12.68 169 GLU B N 1
ATOM 2858 C CA . GLU B 1 169 ? 49.556 38.384 20.046 1.00 13.45 169 GLU B CA 1
ATOM 2859 C C . GLU B 1 169 ? 50.400 37.310 19.354 1.00 13.92 169 GLU B C 1
ATOM 2860 O O . GLU B 1 169 ? 51.237 37.633 18.505 1.00 13.23 169 GLU B O 1
ATOM 2866 N N . LYS B 1 170 ? 50.139 36.044 19.684 1.00 14.53 170 LYS B N 1
ATOM 2867 C CA . LYS B 1 170 ? 50.801 34.897 19.036 1.00 15.31 170 LYS B CA 1
ATOM 2868 C C . LYS B 1 170 ? 50.658 34.984 17.518 1.00 14.78 170 LYS B C 1
ATOM 2869 O O . LYS B 1 170 ? 51.624 34.840 16.767 1.00 14.84 170 LYS B O 1
ATOM 2875 N N . ASP B 1 171 ? 49.438 35.270 17.074 1.00 14.15 171 ASP B N 1
ATOM 2876 C CA . ASP B 1 171 ? 49.167 35.304 15.646 1.00 13.49 171 ASP B CA 1
ATOM 2877 C C . ASP B 1 171 ? 49.742 36.551 14.981 1.00 13.06 171 ASP B C 1
ATOM 2878 O O . ASP B 1 171 ? 50.250 36.481 13.862 1.00 12.64 171 ASP B O 1
ATOM 2883 N N . ARG B 1 172 ? 49.691 37.686 15.674 1.00 12.68 172 ARG B N 1
ATOM 2884 C CA . ARG B 1 172 ? 50.326 38.900 15.170 1.00 13.29 172 ARG B CA 1
ATOM 2885 C C . ARG B 1 172 ? 51.832 38.673 14.969 1.00 13.17 172 ARG B C 1
ATOM 2886 O O . ARG B 1 172 ? 52.431 39.232 14.049 1.00 12.86 172 ARG B O 1
ATOM 2894 N N . GLN B 1 173 ? 52.430 37.846 15.826 1.00 13.67 173 GLN B N 1
ATOM 2895 C CA . GLN B 1 173 ? 53.855 37.536 15.774 1.00 14.44 173 GLN B CA 1
ATOM 2896 C C . GLN B 1 173 ? 54.223 36.309 14.945 1.00 14.43 173 GLN B C 1
ATOM 2897 O O . GLN B 1 173 ? 55.338 35.787 15.061 1.00 13.89 173 GLN B O 1
ATOM 2903 N N . GLY B 1 174 ? 53.316 35.858 14.086 1.00 14.42 174 GLY B N 1
ATOM 2904 C CA . GLY B 1 174 ? 53.579 34.711 13.227 1.00 15.08 174 GLY B CA 1
ATOM 2905 C C . GLY B 1 174 ? 54.808 34.927 12.362 1.00 15.30 174 GLY B C 1
ATOM 2906 O O . GLY B 1 174 ? 55.152 36.064 12.011 1.00 14.36 174 GLY B O 1
ATOM 2907 N N . LYS B 1 175 ? 55.484 33.835 12.025 1.00 16.07 175 LYS B N 1
ATOM 2908 C CA . LYS B 1 175 ? 56.679 33.913 11.188 1.00 17.36 175 LYS B CA 1
ATOM 2909 C C . LYS B 1 175 ? 56.324 34.102 9.725 1.00 17.02 175 LYS B C 1
ATOM 2910 O O . LYS B 1 175 ? 55.214 33.842 9.303 1.00 15.96 175 LYS B O 1
ATOM 2916 N N . ALA B 1 176 ? 57.295 34.565 8.948 1.00 17.74 176 ALA B N 1
ATOM 2917 C CA . ALA B 1 176 ? 57.172 34.544 7.505 1.00 18.10 176 ALA B CA 1
ATOM 2918 C C . ALA B 1 176 ? 57.273 33.100 7.019 1.00 18.18 176 ALA B C 1
ATOM 2919 O O . ALA B 1 176 ? 58.011 32.293 7.580 1.00 17.71 176 ALA B O 1
ATOM 2921 N N . PHE B 1 177 ? 56.538 32.796 5.957 1.00 18.83 177 PHE B N 1
ATOM 2922 C CA . PHE B 1 177 ? 56.578 31.488 5.315 1.00 19.65 177 PHE B CA 1
ATOM 2923 C C . PHE B 1 177 ? 58.020 31.084 4.969 1.00 20.19 177 PHE B C 1
ATOM 2924 O O . PHE B 1 177 ? 58.425 29.945 5.185 1.00 19.77 177 PHE B O 1
ATOM 2932 N N . ALA B 1 178 ? 58.800 32.044 4.478 1.00 20.67 178 ALA B N 1
ATOM 2933 C CA . ALA B 1 178 ? 60.207 31.820 4.150 1.00 21.35 178 ALA B CA 1
ATOM 2934 C C . ALA B 1 178 ? 61.040 31.364 5.347 1.00 21.85 178 ALA B C 1
ATOM 2935 O O . ALA B 1 178 ? 62.063 30.714 5.167 1.00 21.74 178 ALA B O 1
ATOM 2937 N N . ASP B 1 179 ? 60.620 31.725 6.558 1.00 22.19 179 ASP B N 1
ATOM 2938 C CA . ASP B 1 179 ? 61.349 31.383 7.778 1.00 22.79 179 ASP B CA 1
ATOM 2939 C C . ASP B 1 179 ? 60.693 30.251 8.576 1.00 23.13 179 ASP B C 1
ATOM 2940 O O . ASP B 1 179 ? 61.207 29.840 9.621 1.00 22.92 179 ASP B O 1
ATOM 2945 N N . ALA B 1 180 ? 59.573 29.737 8.081 1.00 23.12 180 ALA B N 1
ATOM 2946 C CA . ALA B 1 180 ? 58.744 28.822 8.864 1.00 23.22 180 ALA B CA 1
ATOM 2947 C C . ALA B 1 180 ? 59.232 27.372 8.800 1.00 23.30 180 ALA B C 1
ATOM 2948 O O . ALA B 1 180 ? 59.697 26.918 7.762 1.00 22.70 180 ALA B O 1
ATOM 2950 N N . ASP B 1 181 ? 59.109 26.643 9.913 1.00 23.38 181 ASP B N 1
ATOM 2951 C CA . ASP B 1 181 ? 59.334 25.197 9.901 1.00 23.49 181 ASP B CA 1
ATOM 2952 C C . ASP B 1 181 ? 58.261 24.576 9.029 1.00 23.41 181 ASP B C 1
ATOM 2953 O O . ASP B 1 181 ? 57.095 24.921 9.167 1.00 23.23 181 ASP B O 1
ATOM 2958 N N . CYS B 1 182 ? 58.651 23.654 8.156 1.00 23.25 182 CYS B N 1
ATOM 2959 C CA . CYS B 1 182 ? 57.704 22.965 7.295 1.00 23.78 182 CYS B CA 1
ATOM 2960 C C . CYS B 1 182 ? 57.819 21.454 7.471 1.00 23.39 182 CYS B C 1
ATOM 2961 O O . CYS B 1 182 ? 58.738 20.965 8.139 1.00 22.81 182 CYS B O 1
ATOM 2964 N N . PHE B 1 183 ? 56.871 20.722 6.892 1.00 23.11 183 PHE B N 1
ATOM 2965 C CA . PHE B 1 183 ? 56.877 19.263 6.952 1.00 23.54 183 PHE B CA 1
ATOM 2966 C C . PHE B 1 183 ? 57.661 18.672 5.764 1.00 24.58 183 PHE B C 1
ATOM 2967 O O . PHE B 1 183 ? 57.825 19.331 4.736 1.00 24.35 183 PHE B O 1
ATOM 2975 N N . PRO B 1 184 ? 58.162 17.436 5.912 1.00 26.32 184 PRO B N 1
ATOM 2976 C CA . PRO B 1 184 ? 58.814 16.764 4.783 1.00 26.97 184 PRO B CA 1
ATOM 2977 C C . PRO B 1 184 ? 57.931 16.719 3.524 1.00 28.11 184 PRO B C 1
ATOM 2978 O O . PRO B 1 184 ? 58.420 16.898 2.411 1.00 28.91 184 PRO B O 1
#

Sequence (368 aa):
SMSMKATRLAIPDVILFEPRVFGDDRGFFFESYNQRAFEEACGHPVSFVQDNHSRSARGVLRGLHYQIRQAQGKLVRATLGEVFDVAVDLRRGSPTFGQWVGERLSAENKRQMWIPAGFAHGFVVLSEYAEFLYKTTDFWAPEHERCIVWNDPELKIDWPLQDAPLLSEKDRQGKAFADADCFPSMSMKATRLAIPDVILFEPRVFGDDRGFFFESYNQRAFEEACGHPVSFVQDNHSRSARGVLRGLHYQIRQAQGKLVRATLGEVFDVAVDLRRGSPTFGQWVGERLSAENKRQMWIPAGFAHGFVVLSEYAEFLYKTTDFWAPEHERCIVWNDPELKIDWPLQDAPLLSEKDRQGKAFADADCFP

InterPro domains:
  IPR000888 dTDP-4-dehydrorhamnose 3,5-epimerase-like [PF00908] (6-176)
  IPR000888 dTDP-4-dehydrorhamnose 3,5-epimerase-like [PTHR21047] (2-176)
  IPR000888 dTDP-4-dehydrorhamnose 3,5-epimerase-like [TIGR01221] (3-177)
  IPR000888 dTDP-4-dehydrorhamnose 3,5-epimerase-like [cd00438] (3-170)
  IPR011051 RmlC-like cupin domain superfamily [SSF51182] (1-178)
  IPR014710 RmlC-like jelly roll fold [G3DSA:2.60.120.10] (1-181)

Radius of gyration: 21.51 Å; Cα contacts (8 Å, |Δi|>4): 941; chains: 2; bounding box: 59×53×48 Å

B-factor: mean 18.59, std 11.21, range [7.6, 122.54]

Foldseek 3Di:
DDAKDWDQDPLRLKIKIFGDWAQDPVGIDTDLDDQVVVCVRNVHHADFDDKDKDKFFAQAKDFQKFFQPQTKWKKKAWQAAKKKKKKAAQAPPDPRHLEMDIDIGHNVRSMIMTHGGQITIMIGGHDRMIMMMMTIRGDDDPVRMAGAAPCQPSSNDDGVDDDHGDYDPRNNPHHHSVPDDGHD/DDAKDWDQDPLRLKIKIFWDWAQDPVGIDTDLDDQVVVCVRNVHHADFDDKDKDKFFAQAKDFQKFFQPQTKWKKKAWQAAKKKKKKAAQAPPDPRHLEMDIDIGHNVRSMIMTHGGFITMMIGGHDRMIMMMMTIRGDDDPVRMAGAAPCQPSSRDDGPDPDHGDYDPRNNPHHHPVPTDGHD

Solvent-accessible surface area: 16775 Å² total; per-residue (Å²): 172,136,82,68,139,46,77,119,26,89,1,71,60,0,2,23,7,60,14,71,51,109,63,72,125,35,26,32,57,2,49,8,15,21,36,128,29,6,47,149,31,14,67,86,114,10,80,25,18,1,17,6,6,3,66,1,33,144,11,0,0,21,0,0,52,8,6,41,168,74,31,23,1,13,8,0,28,3,14,68,14,52,0,23,0,0,0,0,0,0,59,139,67,20,133,20,58,18,87,59,15,21,48,115,0,11,21,134,46,30,87,6,0,8,2,18,47,5,6,0,12,1,8,0,0,27,24,118,90,1,20,1,13,40,22,0,40,40,25,135,3,68,114,34,63,79,22,0,27,48,84,3,102,99,7,145,18,105,25,40,38,164,117,87,18,68,17,19,95,126,1,128,124,15,122,37,28,80,103,8,73,24,23,142,162,142,82,67,134,47,76,116,28,88,1,72,61,0,3,21,10,61,15,55,49,102,61,74,135,36,28,31,56,2,48,9,13,20,51,133,32,8,46,150,27,9,64,94,112,12,80,28,20,2,16,6,6,3,66,1,28,147,15,0,0,18,0,0,52,6,6,35,168,68,30,22,1,14,8,0,27,4,14,69,10,50,0,25,0,0,0,0,0,0,53,145,69,20,132,21,61,17,86,67,15,22,45,114,0,10,22,134,48,37,85,6,0,10,2,20,50,5,7,0,11,0,7,0,3,31,24,117,94,1,19,1,15,39,21,0,39,42,31,135,4,69,118,45,60,76,21,0,26,48,84,3,100,104,6,159,18,114,20,45,46,185,117,81,19,68,34,17,103,122,1,141,118,15,116,38,28,79,102,7,66,23,20,142

Organism: Pseudomonas aeruginosa (strain ATCC 15692 / DSM 22644 / CIP 104116 / JCM 14847 / LMG 12228 / 1C / PRS 101 / PAO1) (NCBI:txid208964)

GO terms:
  GO:0019305 dTDP-rhamnose biosynthetic process (P, IDA)
  GO:0009244 lipopolysaccharide core region biosynthetic process (P, IDA)
  GO:0008830 dTDP-4-dehydrorhamnose 3,5-epimerase activity (F, EXP)
  GO:0008830 dTDP-4-dehydrorhamnose 3,5-epimerase activity (F, IDA)
  GO:0009103 lipopolysaccharide biosynthetic process (P, IDA)
  GO:0000271 polysaccharide biosynthetic process (P, IDA)

Nearest PDB structures (foldseek):
  2ixk-assembly1_B  TM=1.005E+00  e=1.742E-40  Pseudomonas aeruginosa
  2ixh-assembly1_A  TM=9.950E-01  e=2.777E-37  Pseudomonas aeruginosa
  6din-assembly1_A-2  TM=9.773E-01  e=2.626E-37  Pseudomonas aeruginosa
  6ndr-assembly1_B  TM=9.813E-01  e=1.739E-26  Legionella pneumophila subsp. pneumophila str. Philadelphia 1
  7pvi-assembly1_BBB  TM=9.714E-01  e=2.174E-26  Coxiella burnetii RSA 493

Secondary structure (DSSP, 8-state):
----EEEE-SSTTSEEEE--EEEETTEEEEEEEEHHHHHHHHSS-----EEEEEEEETTBEEEEEEESSS---EEEEEEESEEEEEEEE-BTTSTTTT-EEEEEEETTT--EEEE-TTEEEEEEE-SSEEEEEEEESS---GGGEEEB-TT-TTT------SSPPB--HHHHTPBPGGGS--B-/----EEEE-SSTTSEEEEPPPEEETTEEEEEEEEHHHHHHHHTS-----EEEEEEEETTBEEEEEEESSS---EEEEEEESEEEEEEEE-BTTSTTTT-EEEEEEETTT--EEEE-TTEEEEEEE-SSEEEEEEEESS---GGGEEEB-TT-TTT------SS--B--HHHHTPBPGGGS--B-